Protein AF-A0A522UUV7-F1 (afdb_monomer_lite)

Secondary structure (DSSP, 8-state):
-EES--HHHHSHHHHHHHHHHHHHH-PPPEEE-SS--TTGGG-SEEE---TT-HHHHHHHHHHHHHHSHHHHH-HHHHHHHHHHSSTTBBBPTT---TTTTTT--TTB-TTSS-B--GGGSBPBPPPPPPS-SS--SHHHHHHTSPPPPBPB-TTS-STTBHHHHHHHHHTT--HHHHHHHH---HHHHHHHHHHHHHT-BTTB---EEESHHHHSSTTHHHHHHHHHHHHHHTT-TTSTT-SEEE--SSTTHHHHHHTT-STTEETTTEEPP-TTSS-SSHHHHHHHHHGGGTTSGGGGHHHHHHHHHHHHHGGG--TTTTT-

Foldseek 3Di:
DEEADPCCVQPVVVVVVVLCCCPVVVAAFEYEELDCDPSNVSGPAYWHWDQPCLLLLLLQLVLCQVPDPCLVPFVQLLVLLLPVHQQFFFFAPPWDDCVRVVHDTPQQDPVRDDRDCPRVHAAFDQFDCQPDPDDDDLLSVLSRLGGGDTDGDSVSPPCRGNNVVSNVRSNPRHLVVCCVRTVTHSVSSVVVSCSQLVQFGDVHAAEYEHENSQCPDPCSVVSVVSVQVSQSSRSFPPDVNHYYHYDDHDPCPVVCVQCDPDPQAHHNRQGDDDPVAQRPALSSSSCVRLSVPCPDPSVCVNVVVLVRLCVVQPPVQDVVRRSD

Radius of gyration: 22.77 Å; chains: 1; bounding box: 59×47×58 Å

Structure (mmCIF, N/CA/C/O backbone):
data_AF-A0A522UUV7-F1
#
_entry.id   AF-A0A522UUV7-F1
#
loop_
_atom_site.group_PDB
_atom_site.id
_atom_site.type_symbol
_atom_site.label_atom_id
_atom_site.label_alt_id
_atom_site.label_comp_id
_atom_site.label_asym_id
_atom_site.label_entity_id
_atom_site.label_seq_id
_atom_site.pdbx_PDB_ins_code
_atom_site.Cartn_x
_atom_site.Cartn_y
_atom_site.Cartn_z
_atom_site.occupancy
_atom_site.B_iso_or_equiv
_atom_site.auth_seq_id
_atom_site.auth_comp_id
_atom_site.auth_asym_id
_atom_site.auth_atom_id
_atom_site.pdbx_PDB_model_num
ATOM 1 N N . MET A 1 1 ? -9.716 -7.644 10.371 1.00 98.38 1 MET A N 1
ATOM 2 C CA . MET A 1 1 ? -10.785 -6.794 9.811 1.00 98.38 1 MET A CA 1
ATOM 3 C C . MET A 1 1 ? -11.022 -7.200 8.373 1.00 98.38 1 MET A C 1
ATOM 5 O O . MET A 1 1 ? -10.074 -7.247 7.602 1.00 98.38 1 MET A O 1
ATOM 9 N N . ILE A 1 2 ? -12.263 -7.504 8.028 1.00 98.81 2 ILE A N 1
ATOM 10 C CA . ILE A 1 2 ? -12.700 -7.792 6.668 1.00 98.81 2 ILE A CA 1
ATOM 11 C C . ILE A 1 2 ? -13.469 -6.557 6.208 1.00 98.81 2 ILE A C 1
ATOM 13 O O . ILE A 1 2 ? -14.452 -6.176 6.838 1.00 98.81 2 ILE A O 1
ATOM 17 N N . MET A 1 3 ? -12.974 -5.889 5.174 1.00 98.62 3 MET A N 1
ATOM 18 C CA . MET A 1 3 ? -13.558 -4.654 4.655 1.00 98.62 3 MET A CA 1
ATOM 19 C C . MET A 1 3 ? -13.327 -4.624 3.148 1.00 98.62 3 MET A C 1
ATOM 21 O O . MET A 1 3 ? -12.223 -4.897 2.684 1.00 98.62 3 MET A O 1
ATOM 25 N N . GLY A 1 4 ? -14.386 -4.391 2.374 1.00 97.81 4 GLY A N 1
ATOM 26 C CA . GLY A 1 4 ? -14.331 -4.544 0.917 1.00 97.81 4 GLY A CA 1
ATOM 27 C C . GLY A 1 4 ? -14.244 -6.005 0.441 1.00 97.81 4 GLY A C 1
ATOM 28 O O . GLY A 1 4 ? -13.764 -6.265 -0.665 1.00 97.81 4 GLY A O 1
ATOM 29 N N . SER A 1 5 ? -14.676 -6.971 1.259 1.00 98.25 5 SER A N 1
ATOM 30 C CA . SER A 1 5 ? -14.765 -8.394 0.906 1.00 98.25 5 SER A CA 1
ATOM 31 C C . SER A 1 5 ? -15.893 -9.082 1.668 1.00 98.25 5 SER A C 1
ATOM 33 O O . SER A 1 5 ? -16.041 -8.865 2.861 1.00 98.25 5 SER A O 1
ATOM 35 N N . ASN A 1 6 ? -16.613 -9.990 1.009 1.00 98.31 6 ASN A N 1
ATOM 36 C CA . ASN A 1 6 ? -17.533 -10.923 1.658 1.00 98.31 6 ASN A CA 1
ATOM 37 C C . ASN A 1 6 ? -16.883 -12.316 1.732 1.00 98.31 6 ASN A C 1
ATOM 39 O O . ASN A 1 6 ? -17.265 -13.242 1.015 1.00 98.31 6 ASN A O 1
ATOM 43 N N . MET A 1 7 ? -15.838 -12.439 2.553 1.00 98.25 7 MET A N 1
ATOM 44 C CA . MET A 1 7 ? -14.912 -13.580 2.534 1.00 98.25 7 MET A CA 1
ATOM 45 C C . MET A 1 7 ? -15.590 -1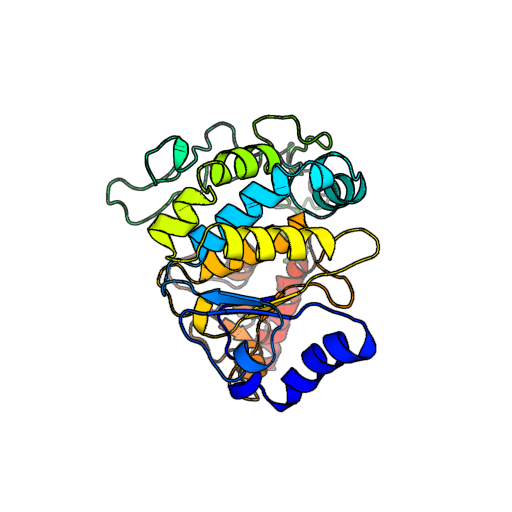4.939 2.769 1.00 98.25 7 MET A C 1
ATOM 47 O O . MET A 1 7 ? -15.192 -15.919 2.145 1.00 98.25 7 MET A O 1
ATOM 51 N N . ALA A 1 8 ? -16.621 -15.017 3.615 1.00 98.25 8 ALA A N 1
ATOM 52 C CA . ALA A 1 8 ? -17.334 -16.270 3.877 1.00 98.25 8 ALA A CA 1
ATOM 53 C C . ALA A 1 8 ? -18.101 -16.795 2.652 1.00 98.25 8 ALA A C 1
ATOM 55 O O . ALA A 1 8 ? -18.352 -17.992 2.559 1.00 98.25 8 ALA A O 1
ATOM 56 N N . GLU A 1 9 ? -18.469 -15.920 1.713 1.00 98.31 9 GLU A N 1
ATOM 57 C CA . GLU A 1 9 ? -19.187 -16.299 0.490 1.00 98.31 9 GLU A CA 1
ATOM 58 C C . GLU A 1 9 ? -18.250 -16.406 -0.712 1.00 98.31 9 GLU A C 1
ATOM 60 O O . GLU A 1 9 ? -18.365 -17.338 -1.503 1.00 98.31 9 GLU A O 1
ATOM 65 N N . CYS A 1 10 ? -17.298 -15.479 -0.839 1.00 98.19 10 CYS A N 1
ATOM 66 C CA . CYS A 1 10 ? -16.391 -15.416 -1.984 1.00 98.19 10 CYS A CA 1
ATOM 67 C C . CYS A 1 10 ? -15.156 -16.319 -1.830 1.00 98.19 10 CYS A C 1
ATOM 69 O O . CYS A 1 10 ? -14.586 -16.751 -2.829 1.00 98.19 10 CYS A O 1
ATOM 71 N N . HIS A 1 11 ? -14.750 -16.628 -0.594 1.00 98.38 11 HIS A N 1
ATOM 72 C CA . HIS A 1 11 ? -13.575 -17.448 -0.275 1.00 98.38 11 HIS A CA 1
ATOM 73 C C . HIS A 1 11 ? -13.861 -18.419 0.890 1.00 98.38 11 HIS A C 1
ATOM 75 O O . HIS A 1 11 ? -13.103 -18.451 1.866 1.00 98.38 11 HIS A O 1
ATOM 81 N N . PRO A 1 12 ? -14.930 -19.239 0.816 1.00 97.81 12 PRO A N 1
ATOM 82 C CA . PRO A 1 12 ? -15.471 -19.985 1.959 1.00 97.81 12 PRO A CA 1
ATOM 83 C C . PRO A 1 12 ? -14.457 -20.933 2.611 1.00 97.81 12 PRO A C 1
ATOM 85 O O . PRO A 1 12 ? -14.362 -21.007 3.834 1.00 97.81 12 PRO A O 1
ATOM 88 N N . VAL A 1 13 ? -13.639 -21.621 1.806 1.00 97.75 13 VAL A N 1
ATOM 89 C CA . VAL A 1 13 ? -12.601 -22.531 2.320 1.00 97.75 13 VAL A CA 1
ATOM 90 C C . VAL A 1 13 ? -11.506 -21.758 3.059 1.00 97.75 13 VAL A C 1
ATOM 92 O O . VAL A 1 13 ? -11.054 -22.188 4.120 1.00 97.75 13 VAL A O 1
ATOM 95 N N . ALA A 1 14 ? -11.105 -20.592 2.542 1.00 96.88 14 ALA A N 1
ATOM 96 C CA . ALA A 1 14 ? -10.114 -19.742 3.197 1.00 96.88 14 ALA A CA 1
ATOM 97 C C . ALA A 1 14 ? -10.662 -19.116 4.489 1.00 96.88 14 ALA A C 1
ATOM 99 O O . ALA A 1 14 ? -9.903 -18.912 5.436 1.00 96.88 14 ALA A O 1
ATOM 100 N N . PHE A 1 15 ? -11.975 -18.859 4.560 1.00 98.19 15 PHE A N 1
ATOM 101 C CA . PHE A 1 15 ? -12.633 -18.283 5.735 1.00 98.19 15 PHE A CA 1
ATOM 102 C C . PHE A 1 15 ? -12.566 -19.182 6.984 1.00 98.19 15 PHE A C 1
ATOM 104 O O . PHE A 1 15 ? -12.676 -18.693 8.110 1.00 98.19 15 PHE A O 1
ATOM 111 N N . ARG A 1 16 ? -12.253 -20.475 6.816 1.00 97.94 16 ARG A N 1
ATOM 112 C CA . ARG A 1 16 ? -11.898 -21.376 7.924 1.00 97.94 16 ARG A CA 1
ATOM 113 C C . ARG A 1 16 ? -10.781 -20.810 8.808 1.00 97.94 16 ARG A C 1
ATOM 115 O O . ARG A 1 16 ? -10.809 -21.022 10.016 1.00 97.94 16 ARG A O 1
ATOM 122 N N . TRP A 1 17 ? -9.796 -20.115 8.237 1.00 98.06 17 TRP A N 1
ATOM 123 C CA . TRP A 1 17 ? -8.628 -19.641 8.987 1.00 98.06 17 TRP A CA 1
ATOM 124 C C . TRP A 1 17 ? -8.921 -18.429 9.879 1.00 98.06 17 TRP A C 1
ATOM 126 O O . TRP A 1 17 ? -8.545 -18.484 11.048 1.00 98.06 17 TRP A O 1
ATOM 136 N N . PRO A 1 18 ? -9.643 -17.385 9.421 1.00 97.38 18 PRO A N 1
ATOM 137 C CA . PRO A 1 18 ? -10.198 -16.374 10.318 1.00 97.38 18 PRO A CA 1
ATOM 138 C C . PRO A 1 18 ? -11.053 -16.965 11.446 1.00 97.38 18 PRO A C 1
ATOM 140 O O . PRO A 1 18 ? -10.910 -16.546 12.592 1.00 97.38 18 PRO A O 1
ATOM 143 N N . LEU A 1 19 ? -11.895 -17.965 11.154 1.00 97.94 19 LEU A N 1
ATOM 144 C CA . LEU A 1 19 ? -12.699 -18.629 12.186 1.00 97.94 19 LEU A CA 1
ATOM 145 C C . LEU A 1 19 ? -11.832 -19.358 13.214 1.00 97.94 19 LEU A C 1
ATOM 147 O O . LEU A 1 19 ? -12.056 -19.181 14.404 1.00 97.94 19 LEU A O 1
ATOM 151 N N . LYS A 1 20 ? -10.806 -20.096 12.780 1.00 98.06 20 LYS A N 1
ATOM 152 C CA . LYS A 1 20 ? -9.832 -20.710 13.695 1.00 98.06 20 LYS A CA 1
ATOM 153 C C . LYS A 1 20 ? -9.074 -19.679 14.522 1.00 98.06 20 LYS A C 1
ATOM 155 O O . LYS A 1 20 ? -8.891 -19.871 15.715 1.00 98.06 20 LYS A O 1
ATOM 160 N N . ALA A 1 21 ? -8.668 -18.558 13.927 1.00 97.75 21 ALA A N 1
ATOM 161 C CA . ALA A 1 21 ? -8.039 -17.475 14.680 1.00 97.75 21 ALA A CA 1
ATOM 162 C C . ALA A 1 21 ? -8.967 -16.957 15.792 1.00 97.75 21 ALA A C 1
ATOM 164 O O . ALA A 1 21 ? -8.510 -16.678 16.900 1.00 97.75 21 ALA A O 1
ATOM 165 N N . LYS A 1 22 ? -10.274 -16.879 15.524 1.00 97.75 22 LYS A N 1
ATOM 166 C CA . LYS A 1 22 ? -11.284 -16.524 16.523 1.00 97.75 22 LYS A CA 1
ATOM 167 C C . LYS A 1 22 ? -11.455 -17.599 17.597 1.00 97.75 22 LYS A C 1
ATOM 169 O O . LYS A 1 22 ? -11.345 -17.280 18.776 1.00 97.75 22 LYS A O 1
ATOM 174 N N . THR A 1 23 ? -11.708 -18.850 17.216 1.00 97.75 23 THR A N 1
ATOM 175 C CA . THR A 1 23 ? -12.036 -19.928 18.166 1.00 97.75 23 THR A CA 1
ATOM 176 C C . THR A 1 23 ? -10.834 -20.420 18.961 1.00 97.75 23 THR A C 1
ATOM 178 O O . THR A 1 23 ? -10.958 -20.664 20.156 1.00 97.75 23 THR A O 1
ATOM 181 N N . ASP A 1 24 ? -9.675 -20.535 18.316 1.00 97.69 24 ASP A N 1
ATOM 182 C CA . ASP A 1 24 ? -8.499 -21.208 18.877 1.00 97.69 24 ASP A CA 1
ATOM 183 C C . ASP A 1 24 ? -7.522 -20.197 19.506 1.00 97.69 24 ASP A C 1
ATOM 185 O O . ASP A 1 24 ? -6.710 -20.554 20.360 1.00 97.69 24 ASP A O 1
ATOM 189 N N . HIS A 1 25 ? -7.588 -18.923 19.092 1.00 95.50 25 HIS A N 1
ATOM 190 C CA . HIS A 1 25 ? -6.643 -17.876 19.507 1.00 95.50 25 HIS A CA 1
ATOM 191 C C . HIS A 1 25 ? -7.305 -16.580 20.003 1.00 95.50 25 HIS A C 1
ATOM 193 O O . HIS A 1 25 ? -6.606 -15.611 20.303 1.00 95.50 25 HIS A O 1
ATOM 199 N N . GLY A 1 26 ? -8.638 -16.539 20.110 1.00 95.94 26 GLY A N 1
ATOM 200 C CA . GLY A 1 26 ? -9.368 -15.389 20.650 1.00 95.94 26 GLY A CA 1
ATOM 201 C C . GLY A 1 26 ? -9.288 -14.123 19.790 1.00 95.94 26 GLY A C 1
ATOM 202 O O . GLY A 1 26 ? -9.452 -13.018 20.311 1.00 95.94 26 GLY A O 1
ATOM 203 N N . ALA A 1 27 ? -9.000 -14.249 18.490 1.00 97.81 27 ALA A N 1
ATOM 204 C CA . ALA A 1 27 ? -8.993 -13.109 17.580 1.00 97.81 27 ALA A CA 1
ATOM 205 C C . ALA A 1 27 ? -10.402 -12.516 17.425 1.00 97.81 27 ALA A C 1
ATOM 207 O O . ALA A 1 27 ? -11.387 -13.242 17.308 1.00 97.81 27 ALA A O 1
ATOM 208 N N . VAL A 1 28 ? -10.489 -11.186 17.354 1.00 98.50 28 VAL A N 1
ATOM 209 C CA . VAL A 1 28 ? -11.756 -10.485 17.107 1.00 98.50 28 VAL A CA 1
ATOM 210 C C . VAL A 1 28 ? -11.970 -10.335 15.603 1.00 98.50 28 VAL A C 1
ATOM 212 O O . VAL A 1 28 ? -11.166 -9.702 14.908 1.00 98.50 28 VAL A O 1
ATOM 215 N N . LEU A 1 29 ? -13.067 -10.887 15.089 1.00 98.62 29 LEU A N 1
ATOM 216 C CA . LEU A 1 29 ? -13.462 -10.720 13.695 1.00 98.62 29 LEU A CA 1
ATOM 217 C C . LEU A 1 29 ? -14.374 -9.505 13.547 1.00 98.62 29 LEU A C 1
ATOM 219 O O . LEU A 1 29 ? -15.396 -9.372 14.214 1.00 98.62 29 LEU A O 1
ATOM 223 N N . MET A 1 30 ? -13.994 -8.616 12.637 1.00 98.75 30 MET A N 1
ATOM 224 C CA . MET A 1 30 ? -14.714 -7.379 12.346 1.00 98.75 30 MET A CA 1
ATOM 225 C C . MET A 1 30 ? -15.062 -7.356 10.867 1.00 98.75 30 MET A C 1
ATOM 227 O O . MET A 1 30 ? -14.160 -7.568 10.052 1.00 98.75 30 MET A O 1
ATOM 231 N N . HIS A 1 31 ? -16.316 -7.065 10.535 1.00 98.81 31 HIS A N 1
ATOM 232 C CA . HIS A 1 31 ? -16.785 -6.896 9.166 1.00 98.81 31 HIS A CA 1
ATOM 233 C C . HIS A 1 31 ? -17.298 -5.472 8.954 1.00 98.81 31 HIS A C 1
ATOM 235 O O . HIS A 1 31 ? -18.224 -5.035 9.636 1.00 98.81 31 HIS A O 1
ATOM 241 N N . VAL A 1 32 ? -16.690 -4.752 8.016 1.00 98.75 32 VAL A N 1
ATOM 242 C CA . VAL A 1 32 ? -17.105 -3.403 7.626 1.00 98.75 32 VAL A CA 1
ATOM 243 C C . VAL A 1 32 ? -17.665 -3.483 6.209 1.00 98.75 32 VAL A C 1
ATOM 245 O O . VAL A 1 32 ? -16.910 -3.621 5.246 1.00 98.75 32 VAL A O 1
ATOM 248 N N . ASP A 1 33 ? -18.993 -3.470 6.090 1.00 98.69 33 ASP A N 1
ATOM 249 C CA . ASP A 1 33 ? -19.709 -3.681 4.822 1.00 98.69 33 ASP A CA 1
ATOM 250 C C . ASP A 1 33 ? -21.064 -2.954 4.846 1.00 98.69 33 ASP A C 1
ATOM 252 O O . ASP A 1 33 ? -21.716 -2.929 5.899 1.00 98.69 33 ASP A O 1
ATOM 256 N N . PRO A 1 34 ? -21.527 -2.380 3.716 1.00 98.12 34 PRO A N 1
ATOM 257 C CA . PRO A 1 34 ? -22.858 -1.772 3.606 1.00 98.12 34 PRO A CA 1
ATOM 258 C C . PRO A 1 34 ? -24.014 -2.701 3.970 1.00 98.12 34 PRO A C 1
ATOM 260 O O . PRO A 1 34 ? -25.104 -2.226 4.295 1.00 98.12 34 PRO A O 1
ATOM 263 N N . ARG A 1 35 ? -23.802 -4.015 3.908 1.00 98.38 35 ARG A N 1
ATOM 264 C CA . ARG A 1 35 ? -24.815 -5.042 4.126 1.00 98.38 35 ARG A CA 1
ATOM 265 C C . ARG A 1 35 ? -24.440 -5.917 5.313 1.00 98.38 35 ARG A C 1
ATOM 267 O O . ARG A 1 35 ? -23.270 -6.145 5.619 1.00 98.38 35 ARG A O 1
ATOM 274 N N . PHE A 1 36 ? -25.458 -6.499 5.933 1.00 98.44 36 PHE A N 1
ATOM 275 C CA . PHE A 1 36 ? -25.266 -7.648 6.805 1.00 98.44 36 PHE A CA 1
ATOM 276 C C . PHE A 1 36 ? -25.234 -8.922 5.945 1.00 98.44 36 PHE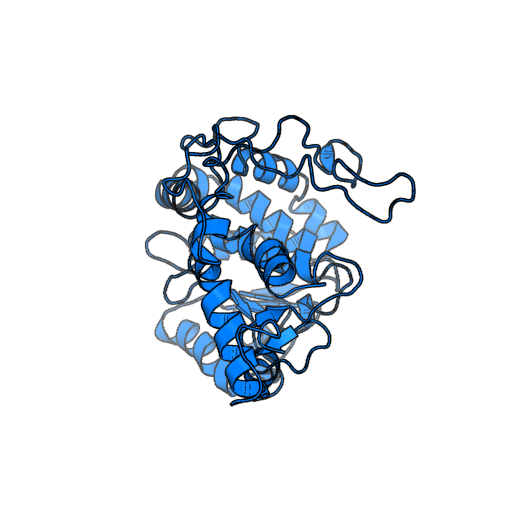 A C 1
ATOM 278 O O . PHE A 1 36 ? -26.208 -9.238 5.268 1.00 98.44 36 PHE A O 1
ATOM 285 N N . THR A 1 37 ? -24.102 -9.625 5.918 1.00 98.69 37 THR A N 1
ATOM 286 C CA . THR A 1 37 ? -23.849 -10.788 5.039 1.00 98.69 37 THR A CA 1
ATOM 287 C C . THR A 1 37 ? -23.601 -12.060 5.853 1.00 98.69 37 THR A C 1
ATOM 289 O O . THR A 1 37 ? -23.541 -12.014 7.085 1.00 98.69 37 THR A O 1
ATOM 292 N N . ARG A 1 38 ? -23.362 -13.202 5.187 1.00 98.44 38 ARG A N 1
ATOM 293 C CA . ARG A 1 38 ? -22.912 -14.424 5.883 1.00 98.44 38 ARG A CA 1
ATOM 294 C C . ARG A 1 38 ? -21.562 -14.235 6.584 1.00 98.44 38 ARG A C 1
ATOM 296 O O . ARG A 1 38 ? -21.332 -14.853 7.618 1.00 98.44 38 ARG A O 1
ATOM 303 N N . THR A 1 39 ? -20.699 -13.347 6.077 1.00 98.69 39 THR A N 1
ATOM 304 C CA . THR A 1 39 ? -19.472 -12.946 6.785 1.00 98.69 39 THR A CA 1
ATOM 305 C C . THR A 1 39 ? -19.808 -12.176 8.065 1.00 98.69 39 THR A C 1
ATOM 307 O O . THR A 1 39 ? -19.254 -12.488 9.119 1.00 98.69 39 THR A O 1
ATOM 310 N N . SER A 1 40 ? -20.749 -11.219 8.003 1.00 98.62 40 SER A N 1
ATOM 311 C CA . SER A 1 40 ? -21.187 -10.443 9.179 1.00 98.62 40 SER A CA 1
ATOM 312 C C . SER A 1 40 ? -21.730 -11.345 10.284 1.00 98.62 40 SER A C 1
ATOM 314 O O . SER A 1 40 ? -21.379 -11.151 11.441 1.00 98.62 40 SER A O 1
ATOM 316 N N . ALA A 1 41 ? -22.525 -12.358 9.922 1.00 98.44 41 ALA A N 1
ATOM 317 C CA . ALA A 1 41 ? -23.136 -13.297 10.864 1.00 98.44 41 ALA A CA 1
ATOM 318 C C . ALA A 1 41 ? -22.121 -14.081 11.718 1.00 98.44 41 ALA A C 1
ATOM 320 O O . ALA A 1 41 ? -22.476 -14.604 12.769 1.00 98.44 41 ALA A O 1
ATOM 321 N N . LEU A 1 42 ? -20.865 -14.169 11.269 1.00 98.19 42 LEU A N 1
ATOM 322 C CA . LEU A 1 42 ? -19.790 -14.894 11.950 1.00 98.19 42 LEU A CA 1
ATOM 323 C C . LEU A 1 42 ? -18.776 -13.957 12.638 1.00 98.19 42 LEU A C 1
ATOM 325 O O . LEU A 1 42 ? -17.895 -14.420 13.373 1.00 98.19 42 LEU A O 1
ATOM 329 N N . CYS A 1 43 ? -18.903 -12.644 12.430 1.00 98.56 43 CYS A N 1
ATOM 330 C CA . CYS A 1 43 ? -18.040 -11.621 13.015 1.00 98.56 43 CYS A CA 1
ATOM 331 C C . CYS A 1 43 ? -18.554 -11.138 14.378 1.00 98.56 43 CYS A C 1
ATOM 333 O O . CYS A 1 43 ? -19.749 -11.136 14.645 1.00 98.56 43 CYS A O 1
ATOM 335 N N . ASP A 1 44 ? -17.635 -10.709 15.241 1.00 98.56 44 ASP A N 1
ATOM 336 C CA . ASP A 1 44 ? -17.938 -10.140 16.564 1.00 98.56 44 ASP A CA 1
ATOM 337 C C . ASP A 1 44 ? -18.405 -8.683 16.472 1.00 98.56 44 ASP A C 1
ATOM 339 O O . ASP A 1 44 ? -19.120 -8.180 17.338 1.00 98.56 44 ASP A O 1
ATOM 343 N N . ILE A 1 45 ? -17.960 -7.984 15.425 1.00 98.50 45 ILE A N 1
ATOM 344 C CA . ILE A 1 45 ? -18.316 -6.595 15.149 1.00 98.50 45 ILE A CA 1
ATOM 345 C C . ILE A 1 45 ? -18.741 -6.496 13.688 1.00 98.50 45 ILE A C 1
ATOM 347 O O . ILE A 1 45 ? -17.981 -6.860 12.790 1.00 98.50 45 ILE A O 1
ATOM 351 N N . HIS A 1 46 ? -19.931 -5.952 13.451 1.00 98.44 46 HIS A N 1
ATOM 352 C CA . HIS A 1 46 ? -20.339 -5.448 12.143 1.00 98.44 46 HIS A CA 1
ATOM 353 C C . HIS A 1 46 ? -20.460 -3.928 12.228 1.00 98.44 46 HIS A C 1
ATOM 355 O O . HIS A 1 46 ? -21.161 -3.413 13.095 1.00 98.44 46 HIS A O 1
ATOM 361 N N . ALA A 1 47 ? -19.749 -3.221 11.354 1.00 98.25 47 ALA A N 1
ATOM 362 C CA . ALA A 1 47 ? -19.880 -1.779 11.195 1.00 98.25 47 ALA A CA 1
ATOM 363 C C . ALA A 1 47 ? -20.428 -1.501 9.795 1.00 98.25 47 ALA A C 1
ATOM 365 O O . ALA A 1 47 ? -19.771 -1.781 8.789 1.00 98.25 47 ALA A O 1
ATOM 366 N N . GLN A 1 48 ? -21.652 -0.984 9.726 1.00 97.31 48 GLN A N 1
ATOM 367 C CA . GLN A 1 48 ? -22.266 -0.646 8.450 1.00 97.31 48 GLN A CA 1
ATOM 368 C C . GLN A 1 48 ? -21.618 0.613 7.866 1.00 97.31 48 GLN A C 1
ATOM 370 O O . GLN A 1 48 ? -21.415 1.593 8.577 1.00 97.31 48 GLN A O 1
ATOM 375 N N . ILE A 1 49 ? -21.308 0.596 6.571 1.00 97.94 49 ILE A N 1
ATOM 376 C CA . ILE A 1 49 ? -20.692 1.722 5.856 1.00 97.94 49 ILE A CA 1
ATOM 377 C C . ILE A 1 49 ? -21.418 1.998 4.538 1.00 97.94 49 ILE A C 1
ATOM 379 O O . ILE A 1 49 ? -21.898 1.082 3.883 1.00 97.94 49 ILE A O 1
ATOM 383 N N . ARG A 1 50 ? -21.482 3.251 4.098 1.00 98.12 50 ARG A N 1
ATOM 384 C CA . ARG A 1 50 ? -21.969 3.624 2.767 1.00 98.12 50 ARG A CA 1
ATOM 385 C C . ARG A 1 50 ? -20.961 3.207 1.692 1.00 98.12 50 ARG A C 1
ATOM 387 O O . ARG A 1 50 ? -19.766 3.449 1.822 1.00 98.12 50 ARG A O 1
ATOM 394 N N . ALA A 1 51 ? -21.433 2.617 0.595 1.00 96.50 51 ALA A N 1
ATOM 395 C CA . ALA A 1 51 ? -20.551 2.264 -0.518 1.00 96.50 51 ALA A CA 1
ATOM 396 C C . ALA A 1 51 ? -19.810 3.509 -1.050 1.00 96.50 51 ALA A C 1
ATOM 398 O O . ALA A 1 51 ? -20.437 4.534 -1.318 1.00 96.50 51 ALA A O 1
ATOM 399 N N . GLY A 1 52 ? -18.484 3.415 -1.188 1.00 95.50 52 GLY A N 1
ATOM 400 C CA . GLY A 1 52 ? -17.635 4.502 -1.687 1.00 95.50 52 GLY A CA 1
ATOM 401 C C . GLY A 1 52 ? -17.120 5.474 -0.617 1.00 95.50 52 GLY A C 1
ATOM 402 O O . GLY A 1 52 ? -16.358 6.378 -0.950 1.00 95.50 52 GLY A O 1
ATOM 403 N N . SER A 1 53 ? -17.476 5.303 0.664 1.00 98.31 53 SER A N 1
ATOM 404 C CA . SER A 1 53 ? -16.954 6.137 1.763 1.00 98.31 53 SER A CA 1
ATOM 405 C C . SER A 1 53 ? -15.757 5.517 2.502 1.00 98.31 53 SER A C 1
ATOM 407 O O . SER A 1 53 ? -15.379 5.982 3.578 1.00 98.31 53 SER A O 1
ATOM 409 N N . ASP A 1 54 ? -15.142 4.469 1.947 1.00 98.62 54 ASP A N 1
ATOM 410 C CA . ASP A 1 54 ? -14.072 3.687 2.581 1.00 98.62 54 ASP A CA 1
ATOM 411 C C . ASP A 1 54 ? -12.844 4.525 2.968 1.00 98.62 54 ASP A C 1
ATOM 413 O O . ASP A 1 54 ? -12.283 4.326 4.046 1.00 98.62 54 ASP A O 1
ATOM 417 N N . ILE A 1 55 ? -12.450 5.503 2.138 1.00 98.25 55 ILE A N 1
ATOM 418 C CA . ILE A 1 55 ? -11.320 6.405 2.436 1.00 98.25 55 ILE A CA 1
ATOM 419 C C . ILE A 1 55 ? -11.590 7.217 3.702 1.00 98.25 55 ILE A C 1
ATOM 421 O O . ILE A 1 55 ? -10.681 7.406 4.504 1.00 98.25 55 ILE A O 1
ATOM 425 N N . VAL A 1 56 ? -12.828 7.673 3.914 1.00 98.50 56 VAL A N 1
ATOM 426 C CA . VAL A 1 56 ? -13.175 8.451 5.110 1.00 98.50 56 VAL A CA 1
ATOM 427 C C . VAL A 1 56 ? -13.082 7.578 6.355 1.00 98.50 56 VAL A C 1
ATOM 429 O O . VAL A 1 56 ? -12.496 7.997 7.351 1.00 98.50 56 VAL A O 1
ATOM 432 N N . PHE A 1 57 ? -13.594 6.348 6.285 1.00 98.81 57 PHE A N 1
ATOM 433 C CA . PHE A 1 57 ? -13.515 5.396 7.390 1.00 98.81 57 PHE A CA 1
ATOM 434 C C 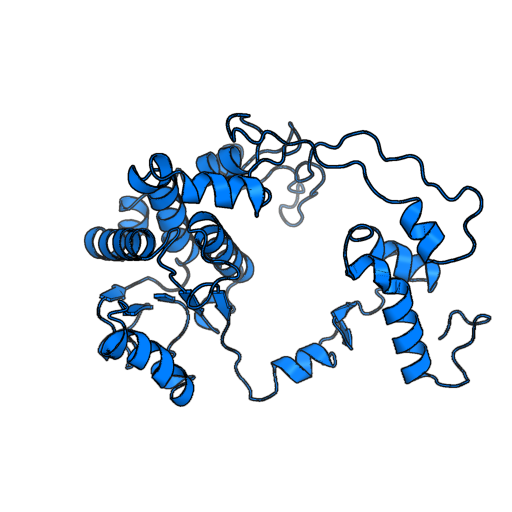. PHE A 1 57 ? -12.060 5.034 7.726 1.00 98.81 57 PHE A C 1
ATOM 436 O O . PHE A 1 57 ? -11.633 5.188 8.867 1.00 98.81 57 PHE A O 1
ATOM 443 N N . LEU A 1 58 ? -11.265 4.618 6.733 1.00 98.81 58 LEU A N 1
ATOM 444 C CA . LEU A 1 58 ? -9.855 4.262 6.927 1.00 98.81 58 LEU A CA 1
ATOM 445 C C . LEU A 1 58 ? -8.997 5.473 7.329 1.00 98.81 58 LEU A C 1
ATOM 447 O O . LEU A 1 58 ? -8.103 5.348 8.163 1.00 98.81 58 LEU A O 1
ATOM 451 N N . GLY A 1 59 ? -9.274 6.652 6.772 1.00 98.69 59 GLY A N 1
ATOM 452 C CA . GLY A 1 59 ? -8.586 7.892 7.121 1.00 98.69 59 GLY A CA 1
ATOM 453 C C . GLY A 1 59 ? -8.858 8.320 8.560 1.00 98.69 59 GLY A C 1
ATOM 454 O O . GLY A 1 59 ? -7.936 8.721 9.271 1.00 98.69 59 GLY A O 1
ATOM 455 N N . ALA A 1 60 ? -10.092 8.144 9.035 1.00 98.75 60 ALA A N 1
ATOM 456 C CA . ALA A 1 60 ? -10.427 8.364 10.435 1.00 98.75 60 ALA A CA 1
ATOM 457 C C . ALA A 1 60 ? -9.759 7.330 11.354 1.00 98.75 60 ALA A C 1
ATOM 459 O O . ALA A 1 60 ? -9.336 7.690 12.450 1.00 98.75 60 ALA A O 1
ATOM 460 N N . LEU A 1 61 ? -9.595 6.070 10.919 1.00 98.88 61 LEU A N 1
ATOM 461 C CA . LEU A 1 61 ? -8.804 5.082 11.666 1.00 98.88 61 LEU A CA 1
ATOM 462 C C . LEU A 1 61 ? -7.338 5.516 11.796 1.00 98.88 61 LEU A C 1
ATOM 464 O O . LEU A 1 61 ? -6.784 5.434 12.889 1.00 98.88 61 LEU A O 1
ATOM 468 N N . ILE A 1 62 ? -6.719 6.017 10.720 1.00 98.88 62 ILE A N 1
ATOM 469 C CA . ILE A 1 62 ? -5.357 6.578 10.772 1.00 98.88 62 ILE A CA 1
ATOM 470 C C . ILE A 1 62 ? -5.293 7.736 11.773 1.00 98.88 62 ILE A C 1
ATOM 472 O O . ILE A 1 62 ? -4.417 7.747 12.640 1.00 98.88 62 ILE A O 1
ATOM 476 N N . SER A 1 63 ? -6.233 8.680 11.676 1.00 98.56 63 SER A N 1
ATOM 477 C CA . SER A 1 63 ? -6.319 9.834 12.577 1.00 98.56 63 SER A CA 1
ATOM 478 C C . SER A 1 63 ? -6.458 9.405 14.040 1.00 98.56 63 SER A C 1
ATOM 480 O O . SER A 1 63 ? -5.716 9.881 14.900 1.00 98.56 63 SER A O 1
ATOM 482 N N . HIS A 1 64 ? -7.347 8.450 14.327 1.00 98.62 64 HIS A N 1
ATOM 483 C CA . HIS A 1 64 ? -7.544 7.906 15.667 1.00 98.62 64 HIS A CA 1
ATOM 484 C C . HIS A 1 64 ? -6.277 7.216 16.189 1.00 98.62 64 HIS A C 1
ATOM 486 O O . HIS A 1 64 ? -5.839 7.499 17.301 1.00 98.62 64 HIS A O 1
ATOM 492 N N . VAL A 1 65 ? -5.650 6.348 15.386 1.00 98.31 65 VAL A N 1
ATOM 493 C CA . VAL A 1 65 ? -4.448 5.600 15.784 1.00 98.31 65 VAL A CA 1
ATOM 494 C C . VAL A 1 65 ? -3.293 6.545 16.108 1.00 98.31 65 VAL A C 1
ATOM 496 O O . VAL A 1 65 ? -2.777 6.482 17.222 1.00 98.31 65 VAL A O 1
ATOM 499 N N . ILE A 1 66 ? -2.925 7.455 15.198 1.00 97.56 66 ILE A N 1
ATOM 500 C CA . ILE A 1 66 ? -1.769 8.358 15.374 1.00 97.56 66 ILE A CA 1
ATOM 501 C C . ILE A 1 66 ? -1.942 9.291 16.580 1.00 97.56 66 ILE A C 1
ATOM 503 O O . ILE A 1 66 ? -0.956 9.680 17.208 1.00 97.56 66 ILE A O 1
ATOM 507 N N . ASN A 1 67 ? -3.179 9.670 16.910 1.00 97.56 67 ASN A N 1
ATOM 508 C CA . ASN A 1 67 ? -3.465 10.575 18.024 1.00 97.56 67 ASN A CA 1
ATOM 509 C C . ASN A 1 67 ? -3.824 9.851 19.332 1.00 97.56 67 ASN A C 1
ATOM 511 O O . ASN A 1 67 ? -3.972 10.509 20.358 1.00 97.56 67 ASN A O 1
ATOM 515 N N . SER A 1 68 ? -3.938 8.521 19.326 1.00 98.25 68 SER A N 1
ATOM 516 C CA . SER A 1 68 ? -4.236 7.752 20.536 1.00 98.25 68 SER A CA 1
ATOM 517 C C . SER A 1 68 ? -3.095 7.828 21.552 1.00 98.25 68 SER A C 1
ATOM 519 O O . SER A 1 68 ? -1.915 7.865 21.188 1.00 98.25 68 SER A O 1
ATOM 521 N N . GLU A 1 69 ? -3.440 7.798 22.840 1.00 97.94 69 GLU A N 1
ATOM 522 C CA . GLU A 1 69 ? -2.451 7.762 23.919 1.00 97.94 69 GLU A CA 1
ATOM 523 C C . GLU A 1 69 ? -1.517 6.562 23.753 1.00 97.94 69 GLU A C 1
ATOM 525 O O . GLU A 1 69 ? -0.303 6.732 23.699 1.00 97.94 69 GLU A O 1
ATOM 530 N N . ARG A 1 70 ? -2.082 5.364 23.555 1.00 97.31 70 ARG A N 1
ATOM 531 C CA . ARG A 1 70 ? -1.308 4.126 23.432 1.00 97.31 70 ARG A CA 1
ATOM 532 C C . ARG A 1 70 ? -0.291 4.159 22.295 1.00 97.31 70 ARG A C 1
ATOM 534 O O . ARG A 1 70 ? 0.841 3.743 22.503 1.00 97.31 70 ARG A O 1
ATOM 541 N N . TRP A 1 71 ? -0.665 4.633 21.106 1.00 98.19 71 TRP A N 1
ATOM 542 C CA . TRP A 1 71 ? 0.290 4.724 19.995 1.00 98.19 71 TRP A CA 1
ATOM 543 C C . TRP A 1 71 ? 1.431 5.702 20.312 1.00 98.19 71 TRP A C 1
ATOM 545 O O . TRP A 1 71 ? 2.567 5.503 19.891 1.00 98.19 71 TRP A O 1
ATOM 555 N N . ASN A 1 72 ? 1.140 6.762 21.073 1.00 97.62 72 ASN A N 1
ATOM 556 C CA . ASN A 1 72 ? 2.121 7.781 21.424 1.00 97.62 72 ASN A CA 1
ATOM 557 C C . ASN A 1 72 ? 3.033 7.401 22.597 1.00 97.62 72 ASN A C 1
ATOM 559 O O . ASN A 1 72 ? 4.151 7.929 22.641 1.00 97.62 72 ASN A O 1
ATOM 563 N N . THR A 1 73 ? 2.578 6.534 23.505 1.00 97.69 73 THR A N 1
ATOM 564 C CA . THR A 1 73 ? 3.312 6.106 24.706 1.00 97.69 73 THR A CA 1
ATOM 565 C C . THR A 1 73 ? 4.041 4.774 24.538 1.00 97.69 73 THR A C 1
ATOM 567 O O . THR A 1 73 ? 5.112 4.613 25.117 1.00 97.69 73 THR A O 1
ATOM 570 N N . ASP A 1 74 ? 3.522 3.841 23.735 1.00 97.69 74 ASP A N 1
ATOM 571 C CA . ASP A 1 74 ? 4.192 2.569 23.449 1.00 97.69 74 ASP A CA 1
ATOM 572 C C . ASP A 1 74 ? 5.324 2.783 22.419 1.00 97.69 74 ASP A C 1
ATOM 574 O O . ASP A 1 74 ? 5.050 3.120 21.258 1.00 97.69 74 ASP A O 1
ATOM 578 N N . PRO A 1 75 ? 6.604 2.595 22.804 1.00 96.88 75 PRO A N 1
ATOM 579 C CA . PRO A 1 75 ? 7.741 2.869 21.929 1.00 96.88 75 PRO A CA 1
ATOM 580 C C . PRO A 1 75 ? 7.755 1.986 20.677 1.00 96.88 75 PRO A C 1
ATOM 582 O O . PRO A 1 75 ? 8.266 2.424 19.644 1.00 96.88 75 PRO A O 1
ATOM 585 N N . PHE A 1 76 ? 7.138 0.795 20.722 1.00 98.00 76 PHE A N 1
ATOM 586 C CA . PHE A 1 76 ? 7.119 -0.135 19.594 1.00 98.00 76 PHE A CA 1
ATOM 587 C C . PHE A 1 76 ? 6.612 0.525 18.310 1.00 98.00 76 PHE A C 1
ATOM 589 O O . PHE A 1 76 ? 7.202 0.335 17.247 1.00 98.00 76 PHE A O 1
ATOM 596 N N . PHE A 1 77 ? 5.525 1.297 18.387 1.00 98.19 77 PHE A N 1
ATOM 597 C CA . PHE A 1 77 ? 4.909 1.857 17.186 1.00 98.19 77 PHE A CA 1
ATOM 598 C C . PHE A 1 77 ? 5.810 2.894 16.519 1.00 98.19 77 PHE A C 1
ATOM 600 O O . PHE A 1 77 ? 6.027 2.828 15.309 1.00 98.19 77 PHE A O 1
ATOM 607 N N . LYS A 1 78 ? 6.373 3.825 17.297 1.00 96.75 78 LYS A N 1
ATOM 608 C CA . LYS A 1 78 ? 7.272 4.862 16.769 1.00 96.75 78 LYS A CA 1
ATOM 609 C C . LYS A 1 78 ? 8.571 4.263 16.245 1.00 96.75 78 LYS A C 1
ATOM 611 O O . LYS A 1 78 ? 9.005 4.651 15.165 1.00 96.75 78 LYS A O 1
ATOM 616 N N . GLU A 1 79 ? 9.146 3.292 16.951 1.00 97.75 79 GLU A N 1
ATOM 617 C CA . GLU A 1 79 ? 10.336 2.571 16.492 1.00 97.75 79 GLU A CA 1
ATOM 618 C C . GLU A 1 79 ? 10.075 1.832 15.180 1.00 97.75 79 GLU A C 1
ATOM 620 O O . GLU A 1 79 ? 10.859 1.956 14.239 1.00 97.75 79 GLU A O 1
ATOM 625 N N . TYR A 1 80 ? 8.963 1.099 15.085 1.00 98.44 80 TYR A N 1
ATOM 626 C CA . TYR A 1 80 ? 8.592 0.397 13.860 1.00 98.44 80 TYR A CA 1
ATOM 627 C C . TYR A 1 80 ? 8.415 1.383 12.701 1.00 98.44 80 TYR A C 1
ATOM 629 O O . TYR A 1 80 ? 8.988 1.204 11.627 1.00 98.44 80 TYR A O 1
ATOM 637 N N . VAL A 1 81 ? 7.635 2.444 12.918 1.00 98.38 81 VAL A N 1
ATOM 638 C CA . VAL A 1 81 ? 7.302 3.425 11.882 1.00 98.38 81 VAL A CA 1
ATOM 639 C C . VAL A 1 81 ? 8.545 4.181 11.415 1.00 98.38 81 VAL A C 1
ATOM 641 O O . VAL A 1 81 ? 8.749 4.300 10.208 1.00 98.38 81 VAL A O 1
ATOM 644 N N . ALA A 1 82 ? 9.403 4.642 12.326 1.00 97.81 82 ALA A N 1
ATOM 645 C CA . ALA A 1 82 ? 10.614 5.380 11.972 1.00 97.81 82 ALA A CA 1
ATOM 646 C C . ALA A 1 82 ? 11.634 4.527 11.197 1.00 97.81 82 ALA A C 1
ATOM 648 O O . ALA A 1 82 ? 12.298 5.052 10.307 1.00 97.81 82 ALA A O 1
ATOM 649 N N . ASN A 1 83 ? 11.746 3.230 11.509 1.00 97.75 83 ASN A N 1
ATOM 650 C CA . ASN A 1 83 ? 12.791 2.368 10.945 1.00 97.75 83 ASN A CA 1
ATOM 651 C C . ASN A 1 83 ? 12.349 1.538 9.732 1.00 97.75 83 ASN A C 1
ATOM 653 O O . ASN A 1 83 ? 13.183 1.201 8.894 1.00 97.75 83 ASN A O 1
ATOM 657 N N . TYR A 1 84 ? 11.065 1.182 9.626 1.00 97.62 84 TYR A N 1
ATOM 658 C CA . TYR A 1 84 ? 10.569 0.257 8.594 1.00 97.62 84 TYR A CA 1
ATOM 659 C C . TYR A 1 84 ? 9.604 0.898 7.598 1.00 97.62 84 TYR A C 1
ATOM 661 O O . TYR A 1 84 ? 9.057 0.220 6.727 1.00 97.62 84 TYR A O 1
ATOM 669 N N . THR A 1 85 ? 9.405 2.210 7.696 1.00 98.44 85 THR A N 1
ATOM 670 C CA . THR A 1 85 ? 8.642 2.991 6.721 1.00 98.44 85 THR A CA 1
ATOM 671 C C . THR A 1 85 ? 9.452 4.209 6.281 1.00 98.44 85 THR A C 1
ATOM 673 O O . THR A 1 85 ? 10.551 4.459 6.766 1.00 98.44 85 THR A O 1
ATOM 676 N N . ASN A 1 86 ? 8.904 5.005 5.367 1.00 98.25 86 ASN A N 1
ATOM 677 C CA . ASN A 1 86 ? 9.500 6.277 4.968 1.00 98.25 86 ASN A CA 1
ATOM 678 C C . ASN A 1 86 ? 9.125 7.447 5.899 1.00 98.25 86 ASN A C 1
ATOM 680 O O . ASN A 1 86 ? 9.434 8.582 5.551 1.00 98.25 86 ASN A O 1
ATOM 684 N N . ALA A 1 87 ? 8.491 7.206 7.052 1.00 98.62 87 ALA A N 1
ATOM 685 C CA . ALA A 1 87 ? 7.979 8.227 7.972 1.00 98.62 87 ALA A CA 1
ATOM 686 C C . ALA A 1 87 ? 8.984 9.332 8.341 1.00 98.62 87 ALA A C 1
ATOM 688 O O . ALA A 1 87 ? 8.605 10.499 8.414 1.00 98.62 87 ALA A O 1
ATOM 689 N N . ALA A 1 88 ? 10.254 8.972 8.533 1.00 98.62 88 ALA A N 1
ATOM 690 C CA . ALA A 1 88 ? 11.328 9.908 8.858 1.00 98.62 88 ALA A CA 1
ATOM 691 C C . ALA A 1 88 ? 11.824 10.723 7.651 1.00 98.62 88 ALA A C 1
ATOM 693 O O . ALA A 1 88 ? 12.565 11.683 7.823 1.00 98.62 88 ALA A O 1
ATOM 694 N N . THR A 1 89 ? 11.468 10.350 6.423 1.00 98.69 89 THR A N 1
ATOM 695 C CA . THR A 1 89 ? 12.011 10.963 5.201 1.00 98.69 89 THR A CA 1
ATOM 696 C C . THR A 1 89 ? 11.449 12.362 4.997 1.00 98.69 89 THR A C 1
ATOM 698 O O . THR A 1 89 ? 10.247 12.560 5.145 1.00 98.69 89 THR A O 1
ATOM 701 N N . LEU A 1 90 ? 12.302 13.319 4.628 1.00 98.75 90 LEU A N 1
ATOM 702 C CA . LEU A 1 90 ? 11.899 14.703 4.383 1.00 98.75 90 LEU A CA 1
ATOM 703 C C . LEU A 1 90 ? 11.389 14.883 2.947 1.00 98.75 90 LEU A C 1
ATOM 705 O O . LEU A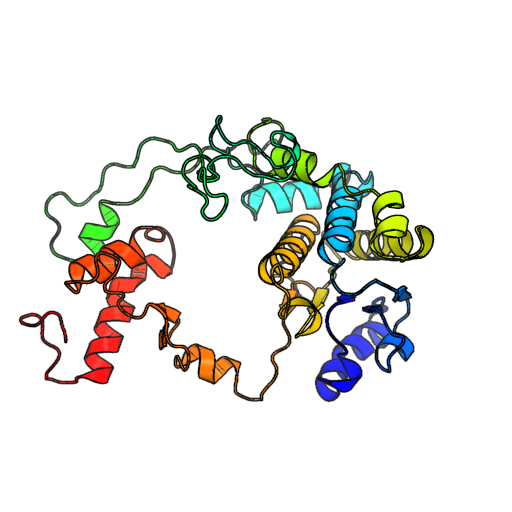 1 90 ? 12.075 14.537 1.980 1.00 98.75 90 LEU A O 1
ATOM 709 N N . VAL A 1 91 ? 10.185 15.432 2.813 1.00 98.56 91 VAL A N 1
ATOM 710 C CA . VAL A 1 91 ? 9.537 15.768 1.537 1.00 98.56 91 VAL A CA 1
ATOM 711 C C . VAL A 1 91 ? 10.004 17.147 1.064 1.00 98.56 91 VAL A C 1
ATOM 713 O O . VAL A 1 91 ? 10.475 17.959 1.861 1.00 98.56 91 VAL A O 1
ATOM 716 N N . HIS A 1 92 ? 9.944 17.395 -0.244 1.00 97.94 92 HIS A N 1
ATOM 717 C CA . HIS A 1 92 ? 10.269 18.685 -0.847 1.00 97.94 92 HIS A CA 1
ATOM 718 C C . HIS A 1 92 ? 9.533 19.845 -0.137 1.00 97.94 92 HIS A C 1
ATOM 720 O O . HIS A 1 92 ? 8.329 19.729 0.099 1.00 97.94 92 HIS A O 1
ATOM 726 N N . PRO A 1 93 ? 10.207 20.971 0.171 1.00 97.00 93 PRO A N 1
ATOM 727 C CA . PRO A 1 93 ? 9.611 22.078 0.929 1.00 97.00 93 PRO A CA 1
ATOM 728 C C . PRO A 1 93 ? 8.400 22.721 0.239 1.00 97.00 93 PRO A C 1
ATOM 730 O O . PRO A 1 93 ? 7.497 23.200 0.917 1.00 97.00 93 PRO A O 1
ATOM 733 N N . ASP A 1 94 ? 8.356 22.685 -1.095 1.00 97.38 94 ASP A N 1
ATOM 734 C CA . ASP A 1 94 ? 7.243 23.235 -1.885 1.00 97.38 94 ASP A CA 1
ATOM 735 C C . ASP A 1 94 ? 6.051 22.275 -2.050 1.00 97.38 94 ASP A C 1
ATOM 737 O O . ASP A 1 94 ? 5.103 22.579 -2.780 1.00 97.38 94 ASP A O 1
ATOM 741 N N . PHE A 1 95 ? 6.079 21.103 -1.406 1.00 98.25 95 PHE A N 1
ATOM 742 C CA . PHE A 1 95 ? 4.908 20.233 -1.334 1.00 98.25 95 PHE A CA 1
ATOM 743 C C . PHE A 1 95 ? 3.746 20.967 -0.657 1.00 98.25 95 PHE A C 1
ATOM 745 O O . PHE A 1 95 ? 3.895 21.495 0.445 1.00 98.25 95 PHE A O 1
ATOM 752 N N . LYS A 1 96 ? 2.569 20.955 -1.290 1.00 97.56 96 LYS A N 1
ATOM 753 C CA . LYS A 1 96 ? 1.324 21.437 -0.681 1.00 97.56 96 LYS A CA 1
ATOM 754 C C . LYS A 1 96 ? 0.297 20.320 -0.657 1.00 97.56 96 LYS A C 1
ATOM 756 O O . LYS A 1 96 ? 0.064 19.657 -1.671 1.00 97.56 96 LYS A O 1
ATOM 761 N N . ASP A 1 97 ? -0.295 20.127 0.513 1.00 95.75 97 ASP A N 1
ATOM 762 C CA . ASP A 1 97 ? -1.303 19.102 0.747 1.00 95.75 97 ASP A CA 1
ATOM 763 C C . ASP A 1 97 ? -2.699 19.586 0.320 1.00 95.75 97 ASP A C 1
ATOM 765 O O . ASP A 1 97 ? -2.922 20.778 0.105 1.00 95.75 97 ASP A O 1
ATOM 769 N N . THR A 1 98 ? -3.670 18.673 0.277 1.00 93.69 98 THR A N 1
ATOM 770 C CA . THR A 1 98 ? -5.083 18.997 0.031 1.00 93.69 98 THR A CA 1
ATOM 771 C C . THR A 1 98 ? -5.680 19.940 1.063 1.00 93.69 98 THR A C 1
ATOM 773 O O . THR A 1 98 ? -6.664 20.607 0.766 1.00 93.69 98 THR A O 1
ATOM 776 N N . GLU A 1 99 ? -5.094 20.012 2.258 1.00 89.38 99 GLU A N 1
ATOM 777 C CA . GLU A 1 99 ? -5.496 20.974 3.289 1.00 89.38 99 GLU A CA 1
ATOM 778 C C . GLU A 1 99 ? -5.023 22.400 2.986 1.00 89.38 99 GLU A C 1
ATOM 780 O O . GLU A 1 99 ? -5.588 23.357 3.504 1.00 89.38 99 GLU A O 1
ATOM 785 N N . ASP A 1 100 ? -3.994 22.548 2.152 1.00 93.50 100 ASP A N 1
ATOM 786 C CA . ASP A 1 100 ? -3.429 23.847 1.784 1.00 93.50 100 ASP A CA 1
ATOM 787 C C . ASP A 1 100 ? -4.039 24.394 0.482 1.00 93.50 100 ASP A C 1
ATOM 789 O O . ASP A 1 100 ? -3.937 25.589 0.210 1.00 93.50 100 ASP A O 1
ATOM 793 N N . LEU A 1 101 ? -4.654 23.527 -0.332 1.00 94.56 101 LEU A N 1
ATOM 794 C CA . LEU A 1 101 ? -5.168 23.839 -1.673 1.00 94.56 101 LEU A CA 1
ATOM 795 C C . LEU A 1 101 ? -6.574 23.254 -1.921 1.00 94.56 101 LEU A C 1
ATOM 797 O O . LEU A 1 101 ? -6.875 22.788 -3.019 1.00 94.56 101 LEU A O 1
ATOM 801 N N . ASP A 1 102 ? -7.419 23.252 -0.889 1.00 92.25 102 ASP A N 1
ATOM 802 C CA . ASP A 1 102 ? -8.860 22.950 -0.950 1.00 92.25 102 ASP A CA 1
ATOM 803 C C . ASP A 1 102 ? -9.222 21.679 -1.749 1.00 92.25 102 ASP A C 1
ATOM 805 O O . ASP A 1 102 ? -10.011 21.678 -2.693 1.00 92.25 102 ASP A O 1
ATOM 809 N N . GLY A 1 103 ? -8.588 20.560 -1.388 1.00 93.06 103 GLY A N 1
ATOM 810 C CA . GLY A 1 103 ? -8.835 19.257 -2.012 1.00 93.06 103 GLY A CA 1
ATOM 811 C C . GLY A 1 103 ? -7.881 18.881 -3.149 1.00 93.06 103 GLY A C 1
ATOM 812 O O . GLY A 1 103 ? -7.929 17.739 -3.607 1.00 93.06 103 GLY A O 1
ATOM 813 N N . LEU A 1 104 ? -6.982 19.777 -3.566 1.00 96.25 104 LEU A N 1
ATOM 814 C CA . LEU A 1 104 ? -5.952 19.505 -4.574 1.00 96.25 104 LEU A CA 1
ATOM 815 C C . LEU A 1 104 ? -4.559 19.406 -3.940 1.00 96.25 104 LEU A C 1
ATOM 817 O O . LEU A 1 104 ? -4.272 20.059 -2.954 1.00 96.25 104 LEU A O 1
ATOM 821 N N . PHE A 1 105 ? -3.658 18.610 -4.507 1.00 97.38 105 PHE A N 1
ATOM 822 C CA . PHE A 1 105 ? -2.235 18.663 -4.143 1.00 97.38 105 PHE A CA 1
ATOM 823 C C . PHE A 1 105 ? -1.483 19.733 -4.959 1.00 97.38 105 PHE A C 1
ATOM 825 O O . PHE A 1 105 ? -1.986 20.237 -5.967 1.00 97.38 105 PHE A O 1
ATOM 832 N N . SER A 1 106 ? -0.249 20.065 -4.570 1.00 97.69 106 SER A N 1
ATOM 833 C CA . SER A 1 106 ? 0.652 20.854 -5.421 1.00 97.69 106 SER A CA 1
ATOM 834 C C . SER A 1 106 ? 0.895 20.165 -6.769 1.00 97.69 106 SER A C 1
ATOM 836 O O . SER A 1 106 ? 0.982 18.941 -6.847 1.00 97.69 106 SER A O 1
ATOM 838 N N . GLY A 1 107 ? 1.042 20.960 -7.834 1.00 96.81 107 GLY A N 1
ATOM 839 C CA . GLY A 1 107 ? 1.388 20.469 -9.172 1.00 96.81 107 GLY A CA 1
ATOM 840 C C . GLY A 1 107 ? 0.204 20.115 -10.075 1.00 96.81 107 GLY A C 1
ATOM 841 O O . GLY A 1 107 ? 0.438 19.544 -11.136 1.00 96.81 107 GLY A O 1
ATOM 842 N N . MET A 1 108 ? -1.041 20.433 -9.694 1.00 96.81 108 MET A N 1
ATOM 843 C CA . MET A 1 108 ? -2.194 20.257 -10.587 1.00 96.81 108 MET A CA 1
ATOM 844 C C . MET A 1 108 ? -2.059 21.152 -11.826 1.00 96.81 108 MET A C 1
ATOM 846 O O . MET A 1 108 ? -1.804 22.351 -11.702 1.00 96.81 108 MET A O 1
ATOM 850 N N . SER A 1 109 ? -2.239 20.577 -13.013 1.00 94.50 109 SER A N 1
ATOM 851 C CA . SER A 1 109 ? -2.295 21.315 -14.272 1.00 94.50 109 SER A CA 1
ATOM 852 C C . SER A 1 109 ? -3.502 22.256 -14.313 1.00 94.50 109 SER A C 1
ATOM 854 O O . SER A 1 109 ? -4.519 22.021 -13.664 1.00 94.50 109 SER A O 1
ATOM 856 N N . ALA A 1 110 ? -3.419 23.318 -15.119 1.00 92.62 110 ALA A N 1
ATOM 857 C CA . ALA A 1 110 ? -4.494 24.308 -15.234 1.00 92.62 110 ALA A CA 1
ATOM 858 C C . ALA A 1 110 ? -5.835 23.712 -15.708 1.00 92.62 110 ALA A C 1
ATOM 860 O O . ALA A 1 110 ? -6.892 24.241 -15.382 1.00 92.62 110 ALA A O 1
ATOM 861 N N . ASP A 1 111 ? -5.802 22.603 -16.453 1.00 93.44 111 ASP A N 1
ATOM 862 C CA . ASP A 1 111 ? -6.994 21.880 -16.908 1.00 93.44 111 ASP A CA 1
ATOM 863 C C . ASP A 1 111 ? -7.541 20.867 -15.882 1.00 93.44 111 ASP A C 1
ATOM 865 O O . ASP A 1 111 ? -8.562 20.227 -16.139 1.00 93.44 111 ASP A O 1
ATOM 869 N N . GLY A 1 112 ? -6.877 20.707 -14.731 1.00 91.12 112 GLY A N 1
ATOM 870 C CA . GLY A 1 112 ? -7.315 19.854 -13.626 1.00 91.12 112 GLY A CA 1
ATOM 871 C C . GLY A 1 112 ? -7.174 18.347 -13.862 1.00 91.12 112 GLY A C 1
ATOM 872 O O . GLY A 1 112 ? -7.764 17.565 -13.116 1.00 91.12 112 GLY A O 1
ATOM 873 N N . LYS A 1 113 ? -6.442 17.914 -14.898 1.00 91.62 113 LYS A N 1
ATOM 874 C CA . LYS A 1 113 ? -6.390 16.496 -15.306 1.00 91.62 113 LYS A CA 1
ATOM 875 C C . LYS A 1 113 ? -5.122 15.765 -14.891 1.00 91.62 113 LYS A C 1
ATOM 877 O O . LYS A 1 113 ? -5.152 14.542 -14.755 1.00 91.62 113 LYS A O 1
ATOM 882 N N . VAL A 1 114 ? -4.007 16.475 -14.730 1.00 94.00 114 VAL A N 1
ATOM 883 C CA . VAL A 1 114 ? -2.690 15.861 -14.535 1.00 94.00 114 VAL A CA 1
ATOM 884 C C . VAL A 1 114 ? -1.947 16.554 -13.404 1.00 94.00 114 VAL A C 1
ATOM 886 O O . VAL A 1 114 ? -1.930 17.774 -13.301 1.00 94.00 114 VAL A O 1
ATOM 889 N N . TYR A 1 115 ? -1.276 15.762 -12.573 1.00 96.44 115 TYR A N 1
ATOM 890 C CA . TYR A 1 115 ? -0.352 16.274 -11.569 1.00 96.44 115 TYR A CA 1
ATOM 891 C C . TYR A 1 115 ? 1.096 16.164 -12.047 1.00 96.44 115 TYR A C 1
ATOM 893 O O . TYR A 1 115 ? 1.561 15.064 -12.359 1.00 96.44 115 TYR A O 1
ATOM 901 N N . SER A 1 116 ? 1.836 17.273 -11.999 1.00 95.69 116 SER A N 1
ATOM 902 C CA . SER A 1 116 ? 3.293 17.229 -11.862 1.00 95.69 116 SER A CA 1
ATOM 903 C C . SER A 1 116 ? 3.648 16.762 -10.451 1.00 95.69 116 SER A C 1
ATOM 905 O O . SER A 1 116 ? 3.131 17.278 -9.462 1.00 95.69 116 SER A O 1
ATOM 907 N N . ARG A 1 117 ? 4.551 15.784 -10.352 1.00 94.25 117 ARG A N 1
ATOM 908 C CA . ARG A 1 117 ? 4.976 15.185 -9.074 1.00 94.25 117 ARG A CA 1
ATOM 909 C C . ARG A 1 117 ? 6.314 15.718 -8.573 1.00 94.25 117 ARG A C 1
ATOM 911 O O . ARG A 1 117 ? 6.888 15.144 -7.654 1.00 94.25 117 ARG A O 1
ATOM 918 N N . GLU A 1 118 ? 6.822 16.791 -9.170 1.00 95.12 118 GLU A N 1
ATOM 919 C CA . GLU A 1 118 ? 8.122 17.377 -8.824 1.00 95.12 118 GLU A CA 1
ATOM 920 C C . GLU A 1 118 ? 8.217 17.717 -7.329 1.00 95.12 118 GLU A C 1
ATOM 922 O O . GLU A 1 118 ? 9.127 17.266 -6.629 1.00 95.12 118 GLU A O 1
ATOM 927 N N . THR A 1 119 ? 7.197 18.402 -6.808 1.00 97.19 119 THR A N 1
ATOM 928 C CA . THR A 1 119 ? 7.101 18.756 -5.383 1.00 97.19 119 THR A CA 1
ATOM 929 C C . THR A 1 119 ? 6.744 17.568 -4.484 1.00 97.19 119 THR A C 1
ATOM 931 O O . THR A 1 119 ? 6.775 17.693 -3.270 1.00 97.19 119 THR A O 1
ATOM 934 N N . TRP A 1 120 ? 6.418 16.395 -5.035 1.00 97.19 120 TRP A N 1
ATOM 935 C CA . TRP A 1 120 ? 6.116 15.182 -4.254 1.00 97.19 120 TRP A CA 1
ATOM 936 C C . TRP A 1 120 ? 7.361 14.306 -4.059 1.00 97.19 120 TRP A C 1
ATOM 938 O O . TRP A 1 120 ? 7.268 13.142 -3.661 1.00 97.19 120 TRP A O 1
ATOM 948 N N . SER A 1 121 ? 8.534 14.845 -4.389 1.00 95.75 121 SER A N 1
ATOM 949 C CA . SER A 1 121 ? 9.822 14.188 -4.237 1.00 95.75 121 SER A CA 1
ATOM 950 C C . SER A 1 121 ? 10.371 14.331 -2.814 1.00 95.75 121 SER A C 1
ATOM 952 O O . SER A 1 121 ? 9.910 15.137 -2.005 1.00 95.75 121 SER A O 1
ATOM 954 N N . TYR A 1 122 ? 11.380 13.522 -2.495 1.00 96.88 122 TYR A N 1
ATOM 955 C CA . TYR A 1 122 ? 12.138 13.682 -1.258 1.00 96.88 122 TYR A CA 1
ATOM 956 C C . TYR A 1 122 ? 13.256 14.696 -1.438 1.00 96.88 122 TYR A C 1
ATOM 958 O O . TYR A 1 122 ? 13.899 14.745 -2.489 1.00 96.88 122 TYR A O 1
ATOM 966 N N . GLN A 1 123 ? 13.582 15.399 -0.359 1.00 97.81 123 GLN A N 1
ATOM 967 C CA . GLN A 1 123 ? 14.862 16.081 -0.260 1.00 97.81 123 GLN A CA 1
ATOM 968 C C . GLN A 1 123 ? 15.983 15.045 -0.258 1.00 97.81 123 GLN A C 1
ATOM 970 O O . GLN A 1 123 ? 15.915 14.040 0.454 1.00 97.81 123 GLN A O 1
ATOM 975 N N . ARG A 1 124 ? 17.039 15.281 -1.035 1.00 95.38 124 ARG A N 1
ATOM 976 C CA . ARG A 1 124 ? 18.150 14.337 -1.187 1.00 95.38 124 ARG A CA 1
ATOM 977 C C . ARG A 1 124 ? 19.481 14.997 -0.876 1.00 95.38 124 ARG A C 1
ATOM 979 O O . ARG A 1 124 ? 19.659 16.200 -1.054 1.00 95.38 124 ARG A O 1
ATOM 986 N N . ASN A 1 125 ? 20.416 14.187 -0.398 1.00 95.44 125 ASN A N 1
ATOM 987 C CA . ASN A 1 125 ? 21.831 14.540 -0.401 1.00 95.44 125 ASN A CA 1
ATOM 988 C C . ASN A 1 125 ? 22.362 14.565 -1.848 1.00 95.44 125 ASN A C 1
ATOM 990 O O . ASN A 1 125 ? 21.684 14.057 -2.746 1.00 95.44 125 ASN A O 1
ATOM 994 N N . PRO A 1 126 ? 23.564 15.112 -2.100 1.00 94.19 126 PRO A N 1
ATOM 995 C CA . PRO A 1 126 ? 24.216 14.961 -3.395 1.00 94.19 126 PRO A CA 1
ATOM 996 C C . PRO A 1 126 ? 24.301 13.489 -3.815 1.00 94.19 126 PRO A C 1
ATOM 998 O O . PRO A 1 126 ? 24.458 12.596 -2.974 1.00 94.19 126 PRO A O 1
ATOM 1001 N N . ALA A 1 127 ? 24.178 13.235 -5.118 1.00 90.50 127 ALA A N 1
ATOM 1002 C CA . ALA A 1 127 ? 24.361 11.895 -5.658 1.00 90.50 127 ALA A CA 1
ATOM 1003 C C . ALA A 1 127 ? 25.779 11.383 -5.338 1.00 90.50 127 ALA A C 1
ATOM 1005 O O . ALA A 1 127 ? 26.736 12.165 -5.389 1.00 90.50 127 ALA A O 1
ATOM 1006 N N . PRO A 1 128 ? 25.938 10.096 -4.981 1.00 88.50 128 PRO A N 1
ATOM 1007 C CA . PRO A 1 128 ? 27.262 9.522 -4.797 1.00 88.50 128 PRO A CA 1
ATOM 1008 C C . PRO A 1 128 ? 28.041 9.571 -6.117 1.00 88.50 128 PRO A C 1
ATOM 1010 O O . PRO A 1 128 ? 27.466 9.432 -7.196 1.00 88.50 128 PRO A O 1
ATOM 1013 N N . LYS A 1 129 ? 29.367 9.731 -6.038 1.00 88.44 129 LYS A N 1
ATOM 1014 C CA . LYS A 1 129 ? 30.220 9.549 -7.218 1.00 88.44 129 LYS A CA 1
ATOM 1015 C C . LYS A 1 129 ? 30.095 8.102 -7.688 1.00 88.44 129 LYS A C 1
ATOM 1017 O O . LYS A 1 129 ? 30.257 7.183 -6.885 1.00 88.44 129 LYS A O 1
ATOM 1022 N N . SER A 1 130 ? 29.814 7.911 -8.973 1.00 85.31 130 SER A N 1
ATOM 1023 C CA . SER A 1 130 ? 29.777 6.570 -9.545 1.00 85.31 130 SER A CA 1
ATOM 1024 C C . SER A 1 130 ? 31.180 5.952 -9.512 1.00 85.31 130 SER A C 1
ATOM 1026 O O . SER A 1 130 ? 32.142 6.643 -9.856 1.00 85.31 130 SER A O 1
ATOM 1028 N N . PRO A 1 131 ? 31.325 4.669 -9.133 1.00 84.75 131 PRO A N 1
ATOM 1029 C CA . PRO A 1 131 ? 32.600 3.968 -9.239 1.00 84.75 131 PRO A CA 1
ATOM 1030 C C . PRO A 1 131 ? 32.976 3.643 -10.697 1.00 84.75 131 PRO A C 1
ATOM 1032 O O . PRO A 1 131 ? 34.091 3.189 -10.936 1.00 84.75 131 PRO A O 1
ATOM 1035 N N . VAL A 1 132 ? 32.072 3.859 -11.665 1.00 87.56 132 VAL A N 1
ATOM 1036 C CA . VAL A 1 132 ? 32.290 3.536 -13.082 1.00 87.56 132 VAL A CA 1
ATOM 1037 C C . VAL A 1 132 ? 32.503 4.800 -13.913 1.00 87.56 132 VAL A C 1
ATOM 1039 O O . VAL A 1 132 ? 31.595 5.621 -14.063 1.00 87.56 132 VAL A O 1
ATOM 1042 N N . THR A 1 133 ? 33.699 4.936 -14.486 1.00 87.06 133 THR A N 1
ATOM 1043 C CA . THR A 1 133 ? 34.096 6.069 -15.339 1.00 87.06 133 THR A CA 1
ATOM 1044 C C . THR A 1 133 ? 33.823 5.836 -16.827 1.00 87.06 133 THR A C 1
ATOM 1046 O O . THR A 1 133 ? 33.502 6.787 -17.531 1.00 87.06 133 THR A O 1
ATOM 1049 N N . ASP A 1 134 ? 33.900 4.587 -17.288 1.00 91.00 134 ASP A N 1
ATOM 1050 C CA . ASP A 1 134 ? 33.644 4.164 -18.672 1.00 91.00 134 ASP A CA 1
ATOM 1051 C C . ASP A 1 134 ? 32.621 3.008 -18.668 1.00 91.00 134 ASP A C 1
ATOM 1053 O O . ASP A 1 134 ? 33.000 1.857 -18.426 1.00 91.00 134 ASP A O 1
ATOM 1057 N N . PRO A 1 135 ? 31.312 3.293 -18.808 1.00 89.44 135 PRO A N 1
ATOM 1058 C CA . PRO A 1 135 ? 30.263 2.292 -18.638 1.00 89.44 135 PRO A CA 1
ATOM 1059 C C . PRO A 1 135 ? 30.182 1.350 -19.847 1.00 89.44 135 PRO A C 1
ATOM 1061 O O . PRO A 1 135 ? 29.944 1.791 -20.970 1.00 89.44 135 PRO A O 1
ATOM 1064 N N . LYS A 1 136 ? 30.315 0.036 -19.617 1.00 90.62 136 LYS A N 1
ATOM 1065 C CA . LYS A 1 136 ? 30.323 -0.990 -20.684 1.00 90.62 136 LYS A CA 1
ATOM 1066 C C . LYS A 1 136 ? 29.102 -1.901 -20.666 1.00 90.62 136 LYS A C 1
ATOM 1068 O O . LYS A 1 136 ? 28.820 -2.584 -21.650 1.00 90.62 136 LYS A O 1
ATOM 1073 N N . THR A 1 137 ? 28.386 -1.930 -19.550 1.00 89.88 137 THR A N 1
ATOM 1074 C CA . THR A 1 137 ? 27.203 -2.763 -19.336 1.00 89.88 137 THR A CA 1
ATOM 1075 C C . THR A 1 137 ? 25.995 -1.916 -18.941 1.00 89.88 137 THR A C 1
ATOM 1077 O O . THR A 1 137 ? 26.129 -0.787 -18.471 1.00 89.88 137 THR A O 1
ATOM 1080 N N . PHE A 1 138 ? 24.786 -2.471 -19.070 1.00 89.81 138 PHE A N 1
ATOM 1081 C CA . PHE A 1 138 ? 23.581 -1.814 -18.553 1.00 89.81 138 PHE A CA 1
ATOM 1082 C C . PHE A 1 138 ? 23.661 -1.559 -17.045 1.00 89.81 138 PHE A C 1
ATOM 1084 O O . PHE A 1 138 ? 23.226 -0.513 -16.574 1.00 89.81 138 PHE A O 1
ATOM 1091 N N . THR A 1 139 ? 24.269 -2.479 -16.293 1.00 87.69 139 THR A N 1
ATOM 1092 C CA . THR A 1 139 ? 24.508 -2.305 -14.857 1.00 87.69 139 THR A CA 1
ATOM 1093 C C . THR A 1 139 ? 25.374 -1.075 -14.587 1.00 87.69 139 THR A C 1
ATOM 1095 O O . THR A 1 139 ? 25.029 -0.280 -13.718 1.00 87.69 139 THR A O 1
ATOM 1098 N N . ASP A 1 140 ? 26.442 -0.868 -15.361 1.00 89.62 140 ASP A N 1
ATOM 1099 C CA . ASP A 1 140 ? 27.312 0.307 -15.220 1.00 89.62 140 ASP A CA 1
ATOM 1100 C C . ASP A 1 140 ? 26.545 1.613 -15.442 1.00 89.62 140 ASP A C 1
ATOM 1102 O O . ASP A 1 140 ? 26.677 2.560 -14.666 1.00 89.62 140 ASP A O 1
ATOM 1106 N N . LEU A 1 141 ? 25.690 1.645 -16.469 1.00 89.31 141 LEU A N 1
ATOM 1107 C CA . LEU A 1 141 ? 24.852 2.806 -16.766 1.00 89.31 141 LEU A CA 1
ATOM 1108 C C . LEU A 1 141 ? 23.855 3.100 -15.633 1.00 89.31 141 LEU A C 1
ATOM 1110 O O . LEU A 1 141 ? 23.605 4.265 -15.319 1.00 89.31 141 LEU A O 1
ATOM 1114 N N . LEU A 1 142 ? 23.306 2.069 -14.983 1.00 88.31 142 LEU A N 1
ATOM 1115 C CA . LEU A 1 142 ? 22.430 2.244 -13.819 1.00 88.31 142 LEU A CA 1
ATOM 1116 C C . LEU A 1 142 ? 23.199 2.735 -12.585 1.00 88.31 142 LEU A C 1
ATOM 1118 O O . LEU A 1 142 ? 22.703 3.608 -11.872 1.00 88.31 142 LEU A O 1
ATOM 1122 N N . LEU A 1 143 ? 24.425 2.250 -12.361 1.00 86.75 143 LEU A N 1
ATOM 1123 C CA . LEU A 1 143 ? 25.295 2.710 -11.269 1.00 86.75 143 LEU A CA 1
ATOM 1124 C C . LEU A 1 143 ? 25.689 4.190 -11.400 1.00 86.75 143 LEU A C 1
ATOM 1126 O O . LEU A 1 143 ? 26.031 4.826 -10.403 1.00 86.75 143 LEU A O 1
ATOM 1130 N N . GLN A 1 144 ? 25.639 4.763 -12.604 1.00 86.94 144 GLN A N 1
ATOM 1131 C CA . GLN A 1 144 ? 25.855 6.197 -12.830 1.00 86.94 144 GLN A CA 1
ATOM 1132 C C . GLN A 1 144 ? 24.635 7.065 -12.493 1.00 86.94 144 GLN A C 1
ATOM 1134 O O . GLN A 1 144 ? 24.770 8.277 -12.347 1.00 86.94 144 GLN A O 1
ATOM 1139 N N . ARG A 1 145 ? 23.449 6.463 -12.344 1.00 86.50 145 ARG A N 1
ATOM 1140 C CA . ARG A 1 145 ? 22.175 7.166 -12.125 1.00 86.50 145 ARG A CA 1
ATOM 1141 C C . ARG A 1 145 ? 21.626 7.021 -10.707 1.00 86.50 145 ARG A C 1
ATOM 1143 O O . ARG A 1 145 ? 20.491 7.420 -10.453 1.00 86.50 145 ARG A O 1
ATOM 1150 N N . ILE A 1 146 ? 22.405 6.465 -9.778 1.00 87.06 146 ILE A N 1
ATOM 1151 C CA . ILE A 1 146 ? 21.980 6.314 -8.382 1.00 87.06 146 ILE A CA 1
ATOM 1152 C C . ILE A 1 146 ? 21.740 7.706 -7.775 1.00 87.06 146 ILE A C 1
ATOM 1154 O O . ILE A 1 146 ? 22.682 8.496 -7.664 1.00 87.06 146 ILE A O 1
ATOM 1158 N N . PRO A 1 147 ? 20.506 8.029 -7.341 1.00 88.12 147 PRO A N 1
ATOM 1159 C CA . PRO A 1 147 ? 20.235 9.313 -6.722 1.00 88.12 147 PRO A CA 1
ATOM 1160 C C . PRO A 1 147 ? 20.858 9.376 -5.326 1.00 88.12 147 PRO A C 1
ATOM 1162 O O . PRO A 1 147 ? 21.052 8.361 -4.651 1.00 88.12 147 PRO A O 1
ATOM 1165 N N . GLY A 1 148 ? 21.104 10.592 -4.842 1.00 91.31 148 GLY A N 1
ATOM 1166 C CA . GLY A 1 148 ? 21.518 10.787 -3.459 1.00 91.31 148 GLY A CA 1
ATOM 1167 C C . GLY A 1 148 ? 20.479 10.250 -2.474 1.00 91.31 148 GLY A C 1
ATOM 1168 O O . GLY A 1 148 ? 19.266 10.249 -2.738 1.00 91.31 148 GLY A O 1
ATOM 1169 N N . ARG A 1 149 ? 20.963 9.765 -1.326 1.00 92.19 149 ARG A N 1
ATOM 1170 C CA . ARG A 1 149 ? 20.089 9.228 -0.277 1.00 92.19 149 ARG A CA 1
ATOM 1171 C C . ARG A 1 149 ? 19.106 10.312 0.190 1.00 92.19 149 ARG A C 1
ATOM 1173 O O . ARG A 1 149 ? 19.539 11.456 0.367 1.00 92.19 149 ARG A O 1
ATOM 1180 N N . PRO A 1 150 ? 17.817 9.977 0.383 1.00 95.75 150 PRO A N 1
ATOM 1181 C CA . PRO A 1 150 ? 16.861 10.900 0.979 1.00 95.75 150 PRO A CA 1
ATOM 1182 C C . PRO A 1 150 ? 17.336 11.397 2.348 1.00 95.75 150 PRO A C 1
ATOM 1184 O O . PRO A 1 150 ? 17.937 10.636 3.108 1.00 95.75 150 PRO A O 1
ATOM 1187 N N . LYS A 1 151 ? 17.073 12.668 2.654 1.00 98.25 151 LYS A N 1
ATOM 1188 C CA . LYS A 1 151 ? 17.281 13.227 3.993 1.00 98.25 151 LYS A CA 1
ATOM 1189 C C . LYS A 1 151 ? 16.203 12.698 4.936 1.00 98.25 151 LYS A C 1
ATOM 1191 O O . LYS A 1 151 ? 15.067 12.480 4.515 1.00 98.25 151 LYS A O 1
ATOM 1196 N N . THR A 1 152 ? 16.555 12.507 6.203 1.00 98.31 152 THR A N 1
ATOM 1197 C CA . THR A 1 152 ? 15.655 11.928 7.206 1.00 98.31 152 THR A CA 1
ATOM 1198 C C . THR A 1 152 ? 15.781 12.633 8.553 1.00 98.31 152 THR A C 1
ATOM 1200 O O . THR A 1 152 ? 16.897 12.947 8.960 1.00 98.31 152 THR A O 1
ATOM 1203 N N . ASP A 1 153 ? 14.670 12.767 9.274 1.00 98.25 153 ASP A N 1
ATOM 1204 C CA . ASP A 1 153 ? 14.609 13.059 10.707 1.00 98.25 153 ASP A CA 1
ATOM 1205 C C . ASP A 1 153 ? 14.036 11.843 11.466 1.00 98.25 153 ASP A C 1
ATOM 1207 O O . ASP A 1 153 ? 12.815 11.658 11.518 1.00 98.25 153 ASP A O 1
ATOM 1211 N N . PRO A 1 154 ? 14.892 11.002 12.078 1.00 96.94 154 PRO A N 1
ATOM 1212 C CA . PRO A 1 154 ? 14.451 9.838 12.847 1.00 96.94 154 PRO A CA 1
ATOM 1213 C C . PRO A 1 154 ? 13.606 10.182 14.080 1.00 96.94 154 PRO A C 1
ATOM 1215 O O . PRO A 1 154 ? 12.936 9.303 14.617 1.00 96.94 154 PRO A O 1
ATOM 1218 N N . THR A 1 155 ? 13.621 11.438 14.545 1.00 96.81 155 THR A N 1
ATOM 1219 C CA . THR A 1 155 ? 12.799 11.866 15.688 1.00 96.81 155 THR A CA 1
ATOM 1220 C C . THR A 1 155 ? 11.335 12.095 15.313 1.00 96.81 155 THR A C 1
ATOM 1222 O O . THR A 1 155 ? 10.492 12.209 16.207 1.00 96.81 155 THR A O 1
ATOM 1225 N N . LEU A 1 156 ? 11.026 12.119 14.008 1.00 97.88 156 LEU A N 1
ATOM 1226 C CA . LEU A 1 156 ? 9.702 12.380 13.440 1.00 97.88 156 LEU A CA 1
ATOM 1227 C C . LEU A 1 156 ? 9.126 13.750 13.840 1.00 97.88 156 LEU A C 1
ATOM 1229 O O . LEU A 1 156 ? 7.907 13.894 13.936 1.00 97.88 156 LEU A O 1
ATOM 1233 N N . LYS A 1 157 ? 9.970 14.745 14.133 1.00 97.69 157 LYS A N 1
ATOM 1234 C CA . LYS A 1 157 ? 9.553 16.079 14.597 1.00 97.69 157 LYS A CA 1
ATOM 1235 C C . LYS A 1 157 ? 9.601 17.130 13.498 1.00 97.69 157 LYS A C 1
ATOM 1237 O O . LYS A 1 157 ? 8.856 18.103 13.583 1.00 97.69 157 LYS A O 1
ATOM 1242 N N . ASP A 1 158 ? 10.451 16.944 12.494 1.00 98.38 158 ASP A N 1
ATOM 1243 C CA . ASP A 1 158 ? 10.575 17.862 11.371 1.00 98.38 158 ASP A CA 1
ATOM 1244 C C . ASP A 1 158 ? 9.220 17.995 10.650 1.00 98.38 158 ASP A C 1
ATOM 1246 O O . ASP A 1 158 ? 8.620 16.979 10.280 1.00 98.38 158 ASP A O 1
ATOM 1250 N N . PRO A 1 159 ? 8.703 19.220 10.446 1.00 97.50 159 PRO A N 1
ATOM 1251 C CA . PRO A 1 159 ? 7.396 19.429 9.829 1.00 97.50 159 PRO A CA 1
ATOM 1252 C C . PRO A 1 159 ? 7.312 18.915 8.384 1.00 97.50 159 PRO A C 1
ATOM 1254 O O . PRO A 1 159 ? 6.210 18.676 7.895 1.00 97.50 159 PRO A O 1
ATOM 1257 N N . GLN A 1 160 ? 8.448 18.731 7.706 1.00 97.88 160 GLN A N 1
ATOM 1258 C CA . GLN A 1 160 ? 8.529 18.200 6.347 1.00 97.88 160 GLN A CA 1
ATOM 1259 C C . GLN A 1 160 ? 8.772 16.688 6.313 1.00 97.88 160 GLN A C 1
ATOM 1261 O O . GLN A 1 160 ? 8.813 16.108 5.225 1.00 97.88 160 GLN A O 1
ATOM 1266 N N . CYS A 1 161 ? 8.925 16.014 7.460 1.00 98.69 161 CYS A N 1
ATOM 1267 C CA . CYS A 1 161 ? 8.968 14.556 7.447 1.00 98.69 161 CYS A CA 1
ATOM 1268 C C . CYS A 1 161 ? 7.596 13.975 7.066 1.00 98.69 161 CYS A C 1
ATOM 1270 O O . CYS A 1 161 ? 6.542 14.516 7.423 1.00 98.69 161 CYS A O 1
ATOM 1272 N N . VAL A 1 162 ? 7.603 12.842 6.357 1.00 98.75 162 VAL A N 1
ATOM 1273 C CA . VAL A 1 162 ? 6.384 12.149 5.903 1.00 98.75 162 VAL A CA 1
ATOM 1274 C C . VAL A 1 162 ? 5.393 11.943 7.051 1.00 98.75 162 VAL A C 1
ATOM 1276 O O . VAL A 1 162 ? 4.193 12.121 6.854 1.00 98.75 162 VAL A O 1
ATOM 1279 N N . PHE A 1 163 ? 5.865 11.608 8.255 1.00 98.62 163 PHE A N 1
ATOM 1280 C CA . PHE A 1 163 ? 4.990 11.402 9.409 1.00 98.62 163 PHE A CA 1
ATOM 1281 C C . PHE A 1 163 ? 4.175 12.647 9.778 1.00 98.62 163 PHE A C 1
ATOM 1283 O O . PHE A 1 163 ? 2.963 12.538 9.971 1.00 98.62 163 PHE A O 1
ATOM 1290 N N . GLN A 1 164 ? 4.805 13.824 9.853 1.00 98.25 164 GLN A N 1
ATOM 1291 C CA . GLN A 1 164 ? 4.101 15.064 10.198 1.00 98.25 164 GLN A CA 1
ATOM 1292 C C . GLN A 1 164 ? 3.113 15.471 9.101 1.00 98.25 164 GLN A C 1
ATOM 1294 O O . GLN A 1 164 ? 1.993 15.880 9.411 1.00 98.25 164 GLN A O 1
ATOM 1299 N N . ILE A 1 165 ? 3.470 15.260 7.831 1.00 98.25 165 ILE A N 1
ATOM 1300 C CA . ILE A 1 165 ? 2.572 15.500 6.693 1.00 98.25 165 ILE A CA 1
ATOM 1301 C C . ILE A 1 165 ? 1.352 14.575 6.759 1.00 98.25 165 ILE A C 1
ATOM 1303 O O . ILE A 1 165 ? 0.221 15.046 6.685 1.00 98.25 165 ILE A O 1
ATOM 1307 N N . VAL A 1 166 ? 1.548 13.270 6.974 1.00 98.12 166 VAL A N 1
ATOM 1308 C CA . VAL A 1 166 ? 0.447 12.301 7.127 1.00 98.12 166 VAL A CA 1
ATOM 1309 C C . VAL A 1 166 ? -0.435 12.662 8.324 1.00 98.12 166 VAL A C 1
ATOM 1311 O O . VAL A 1 166 ? -1.661 12.641 8.216 1.00 98.12 166 VAL A O 1
ATOM 1314 N N . LYS A 1 167 ? 0.167 13.039 9.459 1.00 97.81 167 LYS A N 1
ATOM 1315 C CA . LYS A 1 167 ? -0.572 13.472 10.650 1.00 97.81 167 LYS A CA 1
ATOM 1316 C C . LYS A 1 167 ? -1.426 14.713 10.371 1.00 97.81 167 LYS A C 1
ATOM 1318 O O . LYS A 1 167 ? -2.573 14.758 10.814 1.00 97.81 167 LYS A O 1
ATOM 1323 N N . LYS A 1 168 ? -0.898 15.694 9.629 1.00 97.50 168 LYS A N 1
ATOM 1324 C CA . LYS A 1 168 ? -1.643 16.883 9.183 1.00 97.50 168 LYS A CA 1
ATOM 1325 C C . LYS A 1 168 ? -2.790 16.491 8.246 1.00 97.50 168 LYS A C 1
ATOM 1327 O O . LYS A 1 168 ? -3.932 16.830 8.544 1.00 97.50 168 LYS A O 1
ATOM 1332 N N . HIS A 1 169 ? -2.503 15.718 7.197 1.00 97.94 169 HIS A N 1
ATOM 1333 C CA . HIS A 1 169 ? -3.464 15.302 6.169 1.00 97.94 169 HIS A CA 1
ATOM 1334 C C . HIS A 1 169 ? -4.697 14.607 6.761 1.00 97.94 169 HIS A C 1
ATOM 1336 O O . HIS A 1 169 ? -5.841 14.913 6.423 1.00 97.94 169 HIS A O 1
ATOM 1342 N N . TYR A 1 170 ? -4.477 13.667 7.687 1.00 98.12 170 TYR A N 1
ATOM 1343 C CA . TYR A 1 170 ? -5.570 12.880 8.252 1.00 98.12 170 TYR A CA 1
ATOM 1344 C C . TYR A 1 170 ? -6.294 13.558 9.427 1.00 98.12 170 TYR A C 1
ATOM 1346 O O . TYR A 1 170 ? -7.322 13.051 9.877 1.00 98.12 170 TYR A O 1
ATOM 1354 N N . LYS A 1 171 ? -5.841 14.730 9.895 1.00 96.75 171 LYS A N 1
ATOM 1355 C CA . LYS A 1 171 ? -6.448 15.440 11.036 1.00 96.75 171 LYS A CA 1
ATOM 1356 C C . LYS A 1 171 ? -7.940 15.740 10.833 1.00 96.75 171 LYS A C 1
ATOM 1358 O O . LYS A 1 171 ? -8.701 15.704 11.795 1.00 96.75 171 LYS A O 1
ATOM 1363 N N . ARG A 1 172 ? -8.367 16.006 9.594 1.00 95.81 172 ARG A N 1
ATOM 1364 C CA . ARG A 1 172 ? -9.763 16.336 9.243 1.00 95.81 172 ARG A CA 1
ATOM 1365 C C . ARG A 1 172 ? -10.746 15.166 9.369 1.00 95.81 172 ARG A C 1
ATOM 1367 O O . ARG A 1 172 ? -11.955 15.382 9.405 1.00 95.81 172 ARG A O 1
ATOM 1374 N N . TYR A 1 173 ? -10.248 13.929 9.403 1.00 98.06 173 TYR A N 1
ATOM 1375 C CA . TYR A 1 173 ? -11.083 12.732 9.440 1.00 98.06 173 TYR A CA 1
ATOM 1376 C C . TYR A 1 173 ? -11.423 12.394 10.891 1.00 98.06 173 TYR A C 1
ATOM 1378 O O . TYR A 1 173 ? -10.661 11.718 11.584 1.00 98.06 173 TYR A O 1
ATOM 1386 N N . THR A 1 174 ? -12.564 12.898 11.357 1.00 98.00 174 THR A N 1
ATOM 1387 C CA . THR A 1 174 ? -13.045 12.694 12.728 1.00 98.00 174 THR A CA 1
ATOM 1388 C C . THR A 1 174 ? -14.136 11.618 12.793 1.00 98.00 174 THR A C 1
ATOM 1390 O O . THR A 1 174 ? -14.762 11.316 11.770 1.00 98.00 174 THR A O 1
ATOM 1393 N N . PRO A 1 175 ? -14.427 11.051 13.979 1.00 98.12 175 PRO A N 1
ATOM 1394 C CA . PRO A 1 175 ? -15.561 10.141 14.145 1.00 98.12 175 PRO A CA 1
ATOM 1395 C C . PRO A 1 175 ? -16.906 10.756 13.711 1.00 98.12 175 PRO A C 1
ATOM 1397 O O . PRO A 1 175 ? -17.753 10.060 13.163 1.00 98.12 175 PRO A O 1
ATOM 1400 N N . GLU A 1 176 ? -17.092 12.068 13.881 1.00 98.12 176 GLU A N 1
ATOM 1401 C CA . GLU A 1 176 ? -18.286 12.799 13.428 1.00 98.12 176 GLU A CA 1
ATOM 1402 C C . GLU A 1 176 ? -18.360 12.863 11.895 1.00 98.12 176 GLU A C 1
ATOM 1404 O O . GLU A 1 176 ? -19.435 12.745 11.304 1.00 98.12 176 GLU A O 1
ATOM 1409 N N . MET A 1 177 ? -17.212 13.017 11.221 1.00 98.06 177 MET A N 1
ATOM 1410 C CA . MET A 1 177 ? -17.157 12.920 9.763 1.00 98.06 177 MET A CA 1
ATOM 1411 C C . MET A 1 177 ? -17.515 11.507 9.292 1.00 98.06 177 MET A C 1
ATOM 1413 O O . MET A 1 177 ? -18.242 11.376 8.307 1.00 98.06 177 MET A O 1
ATOM 1417 N N . VAL A 1 178 ? -17.052 10.467 9.993 1.00 98.44 178 VAL A N 1
ATOM 1418 C CA . VAL A 1 178 ? -17.429 9.076 9.703 1.00 98.44 178 VAL A CA 1
ATOM 1419 C C . VAL A 1 178 ? -18.937 8.895 9.835 1.00 98.44 178 VAL A C 1
ATOM 1421 O O . VAL A 1 178 ? -19.563 8.396 8.908 1.00 98.44 178 VAL A O 1
ATOM 1424 N N . GLU A 1 179 ? -19.552 9.359 10.917 1.00 98.19 179 GLU A N 1
ATOM 1425 C CA . GLU A 1 179 ? -21.002 9.236 11.092 1.00 98.19 179 GLU A CA 1
ATOM 1426 C C . GLU A 1 179 ? -21.785 9.924 9.968 1.00 98.19 179 GLU A C 1
ATOM 1428 O O . GLU A 1 179 ? -22.638 9.311 9.323 1.00 98.19 179 GLU A O 1
ATOM 1433 N N 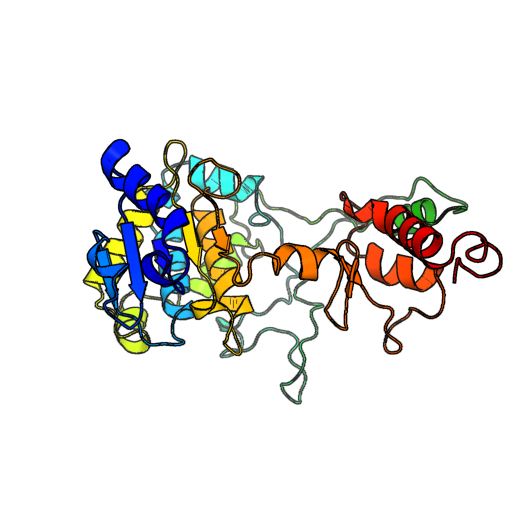. ARG A 1 180 ? -21.405 11.157 9.624 1.00 98.19 180 ARG A N 1
ATOM 1434 C CA . ARG A 1 180 ? -22.051 11.934 8.559 1.00 98.19 180 ARG A CA 1
ATOM 1435 C C . ARG A 1 180 ? -21.857 11.331 7.159 1.00 98.19 180 ARG A C 1
ATOM 1437 O O . ARG A 1 180 ? -22.800 11.250 6.365 1.00 98.19 180 ARG A O 1
ATOM 1444 N N . VAL A 1 181 ? -20.630 10.940 6.812 1.00 98.06 181 VAL A N 1
ATOM 1445 C CA . VAL A 1 181 ? -20.255 10.559 5.435 1.00 98.06 181 VAL A CA 1
ATOM 1446 C C . VAL A 1 181 ? -20.340 9.055 5.202 1.00 98.06 181 VAL A C 1
ATOM 1448 O O . VAL A 1 181 ? -20.744 8.628 4.125 1.00 98.06 181 VAL A O 1
ATOM 1451 N N . CYS A 1 182 ? -20.003 8.243 6.195 1.00 98.12 182 CYS A N 1
ATOM 1452 C CA . CYS A 1 182 ? -20.068 6.790 6.093 1.00 98.12 182 CYS A CA 1
ATOM 1453 C C . CYS A 1 182 ? -21.427 6.238 6.520 1.00 98.12 182 CYS A C 1
ATOM 1455 O O . CYS A 1 182 ? -21.767 5.132 6.117 1.00 98.12 182 CYS A O 1
ATOM 1457 N N . GLY A 1 183 ? -22.207 6.964 7.330 1.00 96.12 183 GLY A N 1
ATOM 1458 C CA . GLY A 1 183 ? -23.434 6.431 7.936 1.00 96.12 183 GLY A CA 1
ATOM 1459 C C . GLY A 1 183 ? -23.182 5.351 8.999 1.00 96.12 183 GLY A C 1
ATOM 1460 O O . GLY A 1 183 ? -24.128 4.731 9.470 1.00 96.12 183 GLY A O 1
ATOM 1461 N N . CYS A 1 184 ? -21.919 5.122 9.371 1.00 95.62 184 CYS A N 1
ATOM 1462 C CA . CYS A 1 184 ? -21.530 4.254 10.478 1.00 95.62 184 CYS A CA 1
ATOM 1463 C C . CYS A 1 184 ? -21.690 5.028 11.784 1.00 95.62 184 CYS A C 1
ATOM 1465 O O . CYS A 1 184 ? -21.133 6.118 11.886 1.00 95.62 184 CYS A O 1
ATOM 1467 N N . SER A 1 185 ? -22.356 4.473 12.800 1.00 96.44 185 SER A N 1
ATOM 1468 C CA . SER A 1 185 ? -22.427 5.153 14.099 1.00 96.44 185 SER A CA 1
ATOM 1469 C C . SER A 1 185 ? -21.028 5.414 14.661 1.00 96.44 185 SER A C 1
ATOM 1471 O O . SER A 1 185 ? -20.105 4.602 14.488 1.00 96.44 185 SER A O 1
ATOM 1473 N N . LYS A 1 186 ? -20.870 6.542 15.361 1.00 96.56 186 LYS A N 1
ATOM 1474 C CA . LYS A 1 186 ? -19.608 6.889 16.027 1.00 96.56 186 LYS A CA 1
ATOM 1475 C C . LYS A 1 186 ? -19.129 5.780 16.970 1.00 96.56 186 LYS A C 1
ATOM 1477 O O . LYS A 1 186 ? -17.941 5.467 16.995 1.00 96.56 186 LYS A O 1
ATOM 1482 N N . GLU A 1 187 ? -20.049 5.155 17.701 1.00 97.31 187 GLU A N 1
ATOM 1483 C CA . GLU A 1 187 ? -19.755 4.046 18.614 1.00 97.31 187 GLU A CA 1
ATOM 1484 C C . GLU A 1 187 ? -19.187 2.822 17.878 1.00 97.31 187 GLU A C 1
ATOM 1486 O O . GLU A 1 187 ? -18.143 2.299 18.267 1.00 97.31 187 GLU A O 1
ATOM 1491 N N . ALA A 1 188 ? -19.821 2.391 16.780 1.00 97.50 188 ALA A N 1
ATOM 1492 C CA . ALA A 1 188 ? -19.346 1.246 16.006 1.00 97.50 188 ALA A CA 1
ATOM 1493 C C . ALA A 1 188 ? -17.959 1.513 15.403 1.00 97.50 188 ALA A C 1
ATOM 1495 O O . ALA A 1 188 ? -17.088 0.640 15.440 1.00 97.50 188 ALA A O 1
ATOM 1496 N N . PHE A 1 189 ? -17.728 2.732 14.904 1.00 98.62 189 PHE A N 1
ATOM 1497 C CA . PHE A 1 189 ? -16.420 3.152 14.408 1.00 98.62 189 PHE A CA 1
ATOM 1498 C C . PHE A 1 189 ? -15.347 3.111 15.506 1.00 98.62 189 PHE A C 1
ATOM 1500 O O . PHE A 1 189 ? -14.295 2.501 15.305 1.00 98.62 189 PHE A O 1
ATOM 1507 N N . LEU A 1 190 ? -15.608 3.715 16.672 1.00 98.50 190 LEU A N 1
ATOM 1508 C CA . LEU A 1 190 ? -14.657 3.730 17.790 1.00 98.50 190 LEU A CA 1
ATOM 1509 C C . LEU A 1 190 ? -14.343 2.312 18.271 1.00 98.50 190 LEU A C 1
ATOM 1511 O O . LEU A 1 190 ? -13.175 1.978 18.455 1.00 98.50 190 LEU A O 1
ATOM 1515 N N . LYS A 1 191 ? -15.352 1.437 18.341 1.00 98.56 191 LYS A N 1
ATOM 1516 C CA . LYS A 1 191 ? -15.158 0.024 18.682 1.00 98.56 191 LYS A CA 1
ATOM 1517 C C . LYS A 1 191 ? -14.206 -0.677 17.707 1.00 98.56 191 LYS A C 1
ATOM 1519 O O . LYS A 1 191 ? -13.342 -1.438 18.145 1.00 98.56 191 LYS A O 1
ATOM 1524 N N . VAL A 1 192 ? -14.322 -0.422 16.400 1.00 98.75 192 VAL A N 1
ATOM 1525 C CA . VAL A 1 192 ? -13.383 -0.951 15.390 1.00 98.75 192 VAL A CA 1
ATOM 1526 C C . VAL A 1 192 ? -11.978 -0.372 15.590 1.00 98.75 192 VAL A C 1
ATOM 1528 O O . VAL A 1 192 ? -11.007 -1.131 15.602 1.00 98.75 192 VAL A O 1
ATOM 1531 N N . ALA A 1 193 ? -11.863 0.945 15.777 1.00 98.62 193 ALA A N 1
ATOM 1532 C CA . ALA A 1 193 ? -10.585 1.639 15.932 1.00 98.62 193 ALA A CA 1
ATOM 1533 C C . ALA A 1 193 ? -9.800 1.149 17.159 1.00 98.62 193 ALA A C 1
ATOM 1535 O O . ALA A 1 193 ? -8.635 0.757 17.048 1.00 98.62 193 ALA A O 1
ATOM 1536 N N . GLU A 1 194 ? -10.466 1.085 18.309 1.00 98.38 194 GLU A N 1
ATOM 1537 C CA . GLU A 1 194 ? -9.899 0.603 19.565 1.00 98.38 194 GLU A CA 1
ATOM 1538 C C . GLU A 1 194 ? -9.527 -0.877 19.476 1.00 98.38 194 GLU A C 1
ATOM 1540 O O . GLU A 1 194 ? -8.452 -1.272 19.928 1.00 98.38 194 GLU A O 1
ATOM 1545 N N . THR A 1 195 ? -10.369 -1.701 18.842 1.00 98.56 195 THR A N 1
ATOM 1546 C CA . THR A 1 195 ? -10.094 -3.134 18.660 1.00 98.56 195 THR A CA 1
ATOM 1547 C C . THR A 1 195 ? -8.863 -3.364 17.784 1.00 98.56 195 THR A C 1
ATOM 1549 O O . THR A 1 195 ? -8.022 -4.197 18.137 1.00 98.56 195 THR A O 1
ATOM 1552 N N . LEU A 1 196 ? -8.727 -2.632 16.671 1.00 98.25 196 LEU A N 1
ATOM 1553 C CA . LEU A 1 196 ? -7.550 -2.699 15.795 1.00 98.25 196 LEU A CA 1
ATOM 1554 C C . LEU A 1 196 ? -6.279 -2.291 16.532 1.00 98.25 196 LEU A C 1
ATOM 1556 O O . LEU A 1 196 ? -5.279 -3.010 16.481 1.00 98.25 196 LEU A O 1
ATOM 1560 N N . LEU A 1 197 ? -6.324 -1.157 17.237 1.00 98.19 197 LEU A N 1
ATOM 1561 C CA . LEU A 1 197 ? -5.177 -0.680 17.991 1.00 98.19 197 LEU A CA 1
ATOM 1562 C C . LEU A 1 197 ? -4.809 -1.704 19.065 1.00 98.19 197 LEU A C 1
ATOM 1564 O O . LEU A 1 197 ? -3.679 -2.185 19.059 1.00 98.19 197 LEU A O 1
ATOM 1568 N N . LYS A 1 198 ? -5.759 -2.109 19.927 1.00 97.50 198 LYS A N 1
ATOM 1569 C CA . LYS A 1 198 ? -5.588 -3.112 21.004 1.00 97.50 198 LYS A CA 1
ATOM 1570 C C . LYS A 1 198 ? -4.935 -4.407 20.517 1.00 97.50 198 LYS A C 1
ATOM 1572 O O . LYS A 1 198 ? -4.098 -4.967 21.220 1.00 97.50 198 LYS A O 1
ATOM 1577 N N . ASN A 1 199 ? -5.281 -4.855 19.313 1.00 97.44 199 ASN A N 1
ATOM 1578 C CA . ASN A 1 199 ? -4.753 -6.076 18.704 1.00 97.44 199 ASN A CA 1
ATOM 1579 C C . ASN A 1 199 ? -3.611 -5.819 17.712 1.00 97.44 199 ASN A C 1
ATOM 1581 O O . ASN A 1 199 ? -3.399 -6.595 16.789 1.00 97.44 199 ASN A O 1
ATOM 1585 N N . SER A 1 200 ? -2.859 -4.742 17.911 1.00 98.00 200 SER A N 1
ATOM 1586 C CA . SER A 1 200 ? -1.607 -4.450 17.213 1.00 98.00 200 SER A CA 1
ATOM 1587 C C . SER A 1 200 ? -0.536 -4.049 18.234 1.00 98.00 200 SER A C 1
ATOM 1589 O O . SER A 1 200 ? -0.862 -3.715 19.378 1.00 98.00 200 SER A O 1
ATOM 1591 N N . GLY A 1 201 ? 0.740 -4.101 17.857 1.00 96.12 201 GLY A N 1
ATOM 1592 C CA . GLY A 1 201 ? 1.876 -3.848 18.756 1.00 96.12 201 GLY A CA 1
ATOM 1593 C C . GLY A 1 201 ? 2.914 -4.971 18.720 1.00 96.12 201 GLY A C 1
ATOM 1594 O O . GLY A 1 201 ? 2.811 -5.881 17.900 1.00 96.12 201 GLY A O 1
ATOM 1595 N N . ARG A 1 202 ? 3.905 -4.959 19.617 1.00 96.56 202 ARG A N 1
ATOM 1596 C CA . ARG A 1 202 ? 5.008 -5.945 19.625 1.00 96.56 202 ARG A CA 1
ATOM 1597 C C . ARG A 1 202 ? 4.553 -7.406 19.701 1.00 96.56 202 ARG A C 1
ATOM 1599 O O . ARG A 1 202 ? 5.128 -8.249 19.016 1.00 96.56 202 ARG A O 1
ATOM 1606 N N . ASP A 1 203 ? 3.480 -7.678 20.437 1.00 96.31 203 ASP A N 1
ATOM 1607 C CA . ASP A 1 203 ? 3.035 -9.050 20.732 1.00 96.31 203 ASP A CA 1
ATOM 1608 C C . ASP A 1 203 ? 1.732 -9.442 20.026 1.00 96.31 203 ASP A C 1
ATOM 1610 O O . ASP A 1 203 ? 1.271 -10.575 20.139 1.00 96.31 203 ASP A O 1
ATOM 1614 N N . ARG A 1 204 ? 1.099 -8.505 19.309 1.00 96.75 204 ARG A N 1
ATOM 1615 C CA . ARG A 1 204 ? -0.196 -8.716 18.649 1.00 96.75 204 ARG A CA 1
ATOM 1616 C C . ARG A 1 204 ? -0.176 -8.185 17.228 1.00 96.75 204 ARG A C 1
ATOM 1618 O O . ARG A 1 204 ? 0.500 -7.200 16.937 1.00 96.75 204 ARG A O 1
ATOM 1625 N N . THR A 1 205 ? -0.943 -8.825 16.360 1.00 97.75 205 THR A N 1
ATOM 1626 C CA . THR A 1 205 ? -1.103 -8.411 14.970 1.00 97.75 205 THR A CA 1
ATOM 1627 C C . THR A 1 205 ? -2.573 -8.345 14.594 1.00 97.75 205 THR A C 1
ATOM 1629 O O . THR A 1 205 ? -3.402 -9.134 15.048 1.00 97.75 205 THR A O 1
ATOM 1632 N N . SER A 1 206 ? -2.889 -7.383 13.735 1.00 98.06 206 SER A N 1
ATOM 1633 C CA . SER A 1 206 ? -4.166 -7.312 13.036 1.00 98.06 206 SER A CA 1
ATOM 1634 C C . SER A 1 206 ? -3.929 -7.466 11.541 1.00 98.06 206 SER A C 1
ATOM 1636 O O . SER A 1 206 ? -2.912 -7.016 11.017 1.00 98.06 206 SER A O 1
ATOM 1638 N N . ASN A 1 207 ? -4.883 -8.069 10.838 1.00 98.00 207 ASN A N 1
ATOM 1639 C CA . ASN A 1 207 ? -4.888 -8.176 9.381 1.00 98.00 207 ASN A CA 1
ATOM 1640 C C . ASN A 1 207 ? -6.071 -7.399 8.796 1.00 98.00 207 ASN A C 1
ATOM 1642 O O . ASN A 1 207 ? -7.165 -7.392 9.376 1.00 98.00 207 ASN A O 1
ATOM 1646 N N . ILE A 1 208 ? -5.859 -6.783 7.634 1.00 98.62 208 ILE A N 1
ATOM 1647 C CA . ILE A 1 208 ? -6.932 -6.239 6.799 1.00 98.62 208 ILE A CA 1
ATOM 1648 C C . ILE A 1 208 ? -7.109 -7.137 5.583 1.00 98.62 208 ILE A C 1
ATOM 1650 O O . ILE A 1 208 ? -6.181 -7.304 4.799 1.00 98.62 208 ILE A O 1
ATOM 1654 N N . THR A 1 209 ? -8.308 -7.678 5.410 1.00 98.56 209 THR A N 1
ATOM 1655 C CA . THR A 1 209 ? -8.665 -8.545 4.291 1.00 98.56 209 THR A CA 1
ATOM 1656 C C . THR A 1 209 ? -9.663 -7.843 3.378 1.00 98.56 209 THR A C 1
ATOM 1658 O O . THR A 1 209 ? -10.707 -7.393 3.853 1.00 98.56 209 THR A O 1
ATOM 1661 N N . TYR A 1 210 ? -9.365 -7.785 2.079 1.00 98.62 210 TYR A N 1
ATOM 1662 C CA . TYR A 1 210 ? -10.206 -7.116 1.083 1.00 98.62 210 TYR A CA 1
ATOM 1663 C C . TYR A 1 210 ? -10.201 -7.846 -0.268 1.00 98.62 210 TYR A C 1
ATOM 1665 O O . TYR A 1 210 ? -9.357 -8.709 -0.517 1.00 98.62 210 TYR A O 1
ATOM 1673 N N . ALA A 1 211 ? -11.155 -7.501 -1.134 1.00 98.38 211 ALA A N 1
ATOM 1674 C CA . ALA A 1 211 ? -11.269 -7.969 -2.513 1.00 98.38 211 ALA A CA 1
ATOM 1675 C C . ALA A 1 211 ? -11.890 -6.853 -3.384 1.00 98.38 211 ALA A C 1
ATOM 1677 O O . ALA A 1 211 ? -11.496 -5.689 -3.297 1.00 98.38 211 ALA A O 1
ATOM 1678 N N . VAL A 1 212 ? -12.887 -7.183 -4.210 1.00 97.56 212 VAL A N 1
ATOM 1679 C CA . VAL A 1 212 ? -13.484 -6.259 -5.188 1.00 97.56 212 VAL A CA 1
ATOM 1680 C C . VAL A 1 212 ? -14.191 -5.045 -4.585 1.00 97.56 212 VAL A C 1
ATOM 1682 O O . VAL A 1 212 ? -14.321 -4.024 -5.257 1.00 97.56 212 VAL A O 1
ATOM 1685 N N . GLY A 1 213 ? -14.610 -5.120 -3.316 1.00 97.25 213 GLY A N 1
ATOM 1686 C CA . GLY A 1 213 ? -15.328 -4.031 -2.651 1.00 97.25 213 GLY A CA 1
ATOM 1687 C C . GLY A 1 213 ? -14.506 -2.746 -2.519 1.00 97.25 213 GLY A C 1
ATOM 1688 O O . GLY A 1 213 ? -15.090 -1.673 -2.406 1.00 97.25 213 GLY A O 1
ATOM 1689 N N . TRP A 1 214 ? -13.175 -2.837 -2.602 1.00 98.31 214 TRP A N 1
ATOM 1690 C CA . TRP A 1 214 ? -12.273 -1.680 -2.635 1.00 98.31 214 TRP A CA 1
ATOM 1691 C C . TRP A 1 214 ? -11.705 -1.366 -4.014 1.00 98.31 214 TRP A C 1
ATOM 1693 O O . TRP A 1 214 ? -11.344 -0.223 -4.273 1.00 98.31 214 TRP A O 1
ATOM 1703 N N . THR A 1 215 ? -11.588 -2.349 -4.906 1.00 97.25 215 THR A N 1
ATOM 1704 C CA . THR A 1 215 ? -10.834 -2.161 -6.155 1.00 97.25 215 THR A CA 1
ATOM 1705 C C . THR A 1 215 ? -11.653 -1.497 -7.257 1.00 97.25 215 THR A C 1
ATOM 1707 O O . THR A 1 215 ? -11.075 -0.840 -8.115 1.00 97.25 215 THR A O 1
ATOM 1710 N N . GLN A 1 216 ? -12.981 -1.640 -7.252 1.00 96.88 216 GLN A N 1
ATOM 1711 C CA . GLN A 1 216 ? -13.850 -1.184 -8.346 1.00 96.88 216 GLN A CA 1
ATOM 1712 C C . GLN A 1 216 ? -14.437 0.210 -8.091 1.00 96.88 216 GLN A C 1
ATOM 1714 O O . GLN A 1 216 ? -15.646 0.414 -8.153 1.00 96.88 216 GLN A O 1
ATOM 1719 N N . HIS A 1 217 ? -13.558 1.168 -7.798 1.00 96.38 217 HIS A N 1
ATOM 1720 C CA . HIS A 1 217 ? -13.891 2.580 -7.593 1.00 96.38 217 HIS A CA 1
ATOM 1721 C C . HIS A 1 217 ? -12.893 3.453 -8.349 1.00 96.38 217 HIS A C 1
ATOM 1723 O O . HIS A 1 217 ? -11.731 3.072 -8.497 1.00 96.38 217 HIS A O 1
ATOM 1729 N N . THR A 1 218 ? -13.290 4.668 -8.737 1.00 96.81 218 THR A N 1
ATOM 1730 C CA . THR A 1 218 ? -12.370 5.661 -9.337 1.00 96.81 218 THR A CA 1
ATOM 1731 C C . THR A 1 218 ? -11.179 5.988 -8.428 1.00 96.81 218 THR A C 1
ATOM 1733 O O . THR A 1 218 ? -10.113 6.365 -8.906 1.00 96.81 218 THR A O 1
ATOM 1736 N N . VAL A 1 219 ? -11.336 5.780 -7.117 1.00 96.75 219 VAL A N 1
ATOM 1737 C CA . VAL A 1 219 ? -10.315 5.986 -6.081 1.00 96.75 219 VAL A CA 1
ATOM 1738 C C . VAL A 1 219 ? -9.855 4.679 -5.420 1.00 96.75 219 VAL A C 1
ATOM 1740 O O . VAL A 1 219 ? -9.263 4.709 -4.343 1.00 96.75 219 VAL A O 1
ATOM 1743 N N . GLY A 1 220 ? -10.091 3.518 -6.045 1.00 98.06 220 GLY A N 1
ATOM 1744 C CA . GLY A 1 220 ? -9.825 2.204 -5.440 1.00 98.06 220 GLY A CA 1
ATOM 1745 C C . GLY A 1 220 ? -8.371 1.999 -5.003 1.00 98.06 220 GLY A C 1
ATOM 1746 O O . GLY A 1 220 ? -8.100 1.508 -3.906 1.00 98.06 220 GLY A O 1
ATOM 1747 N N . VAL A 1 221 ? -7.418 2.485 -5.806 1.00 97.94 221 VAL A N 1
ATOM 1748 C CA . VAL A 1 221 ? -5.989 2.485 -5.446 1.00 97.94 221 VAL A CA 1
ATOM 1749 C C . VAL A 1 221 ? -5.745 3.261 -4.149 1.00 97.94 221 VAL A C 1
ATOM 1751 O O . VAL A 1 221 ? -4.956 2.825 -3.315 1.00 97.94 221 VAL A O 1
ATOM 1754 N N . GLN A 1 222 ? -6.434 4.387 -3.943 1.00 98.31 222 GLN A N 1
ATOM 1755 C CA . GLN A 1 222 ? -6.266 5.207 -2.743 1.00 98.31 222 GLN A CA 1
ATOM 1756 C C . GLN A 1 222 ? -6.848 4.533 -1.501 1.00 98.31 222 GLN A C 1
ATOM 1758 O O . GLN A 1 222 ? -6.189 4.555 -0.469 1.00 98.31 222 GLN A O 1
ATOM 1763 N N . ILE A 1 223 ? -7.992 3.846 -1.611 1.00 98.62 223 ILE A N 1
ATOM 1764 C CA . ILE A 1 223 ? -8.551 3.037 -0.511 1.00 98.62 223 ILE A CA 1
ATOM 1765 C C . ILE A 1 223 ? -7.510 2.021 -0.016 1.00 98.62 223 ILE A C 1
ATOM 1767 O O . ILE A 1 223 ? -7.204 1.944 1.177 1.00 98.62 223 ILE A O 1
ATOM 1771 N N . ILE A 1 224 ? -6.905 1.284 -0.951 1.00 98.56 224 ILE A N 1
ATOM 1772 C CA . ILE A 1 224 ? -5.904 0.254 -0.645 1.00 98.56 224 ILE A CA 1
ATOM 1773 C C . ILE A 1 224 ? -4.627 0.884 -0.070 1.00 98.56 224 ILE A C 1
ATOM 1775 O O . ILE A 1 224 ? -4.061 0.348 0.887 1.00 98.56 224 ILE A O 1
ATOM 1779 N N . ARG A 1 225 ? -4.189 2.045 -0.586 1.00 98.56 225 ARG A N 1
ATOM 1780 C CA . ARG A 1 225 ? -3.056 2.788 -0.006 1.00 98.56 225 ARG A CA 1
ATOM 1781 C C . ARG A 1 225 ? -3.329 3.200 1.438 1.00 98.56 225 ARG A C 1
ATOM 1783 O O . ARG A 1 225 ? -2.463 2.979 2.281 1.00 98.56 225 ARG A O 1
ATOM 1790 N N . THR A 1 226 ? -4.513 3.730 1.747 1.00 98.75 226 THR A N 1
ATOM 1791 C CA . THR A 1 226 ? -4.887 4.112 3.117 1.00 98.75 226 THR A CA 1
ATOM 1792 C C . THR A 1 226 ? -4.868 2.900 4.055 1.00 98.75 226 THR A C 1
ATOM 1794 O O . THR A 1 226 ? -4.320 2.984 5.153 1.00 98.75 226 THR A O 1
ATOM 1797 N N . ALA A 1 227 ? -5.360 1.737 3.616 1.00 98.69 227 ALA A N 1
ATOM 1798 C CA . ALA A 1 227 ? -5.278 0.499 4.398 1.00 98.69 227 ALA A CA 1
ATOM 1799 C C . ALA A 1 227 ? -3.828 0.032 4.637 1.00 98.69 227 ALA A C 1
ATOM 1801 O O . ALA A 1 227 ? -3.482 -0.383 5.745 1.00 98.69 227 ALA A O 1
ATOM 1802 N N . GLY A 1 228 ? -2.964 0.131 3.621 1.00 98.56 228 GLY A N 1
ATOM 1803 C CA . GLY A 1 228 ? -1.535 -0.168 3.748 1.00 98.56 228 GLY A CA 1
ATOM 1804 C C . GLY A 1 228 ? -0.825 0.763 4.734 1.00 98.56 228 GLY A C 1
ATOM 1805 O O . GLY A 1 228 ? -0.075 0.294 5.590 1.00 98.56 228 GLY A O 1
ATOM 1806 N N . MET A 1 229 ? -1.117 2.066 4.672 1.00 98.75 229 MET A N 1
ATOM 1807 C CA . MET A 1 229 ? -0.602 3.058 5.622 1.00 98.75 229 MET A CA 1
ATOM 1808 C C . MET A 1 229 ? -1.054 2.756 7.052 1.00 98.75 229 MET A C 1
ATOM 1810 O O . MET A 1 229 ? -0.231 2.761 7.965 1.00 98.75 229 MET A O 1
ATOM 1814 N N . LEU A 1 230 ? -2.334 2.428 7.251 1.00 98.81 230 LEU A N 1
ATOM 1815 C CA . LEU A 1 230 ? -2.861 2.036 8.556 1.00 98.81 230 LEU A CA 1
ATOM 1816 C C . LEU A 1 230 ? -2.126 0.808 9.117 1.00 98.81 230 LEU A C 1
ATOM 1818 O O . LEU A 1 230 ? -1.695 0.819 10.268 1.00 98.81 230 LEU A O 1
ATOM 1822 N N . GLN A 1 231 ? -1.914 -0.229 8.304 1.00 98.75 231 GLN A N 1
ATOM 1823 C CA . GLN A 1 231 ? -1.187 -1.428 8.736 1.00 98.75 231 GLN A CA 1
ATOM 1824 C C . GLN A 1 231 ? 0.295 -1.165 9.035 1.00 98.75 231 GLN A C 1
ATOM 1826 O O . GLN A 1 231 ? 0.851 -1.806 9.929 1.00 98.75 231 GLN A O 1
ATOM 1831 N N . ALA A 1 232 ? 0.928 -0.224 8.331 1.00 98.50 232 ALA A N 1
ATOM 1832 C CA . ALA A 1 232 ? 2.286 0.218 8.633 1.00 98.50 232 ALA A CA 1
ATOM 1833 C C . ALA A 1 232 ? 2.353 0.971 9.975 1.00 98.50 232 ALA A C 1
ATOM 1835 O O . ALA A 1 232 ? 3.223 0.681 10.791 1.00 98.50 232 ALA A O 1
ATOM 1836 N N . LEU A 1 233 ? 1.394 1.864 10.250 1.00 98.56 233 LEU A N 1
ATOM 1837 C CA . LEU A 1 233 ? 1.290 2.599 11.521 1.00 98.56 233 LEU A CA 1
ATOM 1838 C C . LEU A 1 233 ? 1.025 1.688 12.723 1.00 98.56 233 LEU A C 1
ATOM 1840 O O . LEU A 1 233 ? 1.477 1.976 13.829 1.00 98.56 233 LEU A O 1
ATOM 1844 N N . LEU A 1 234 ? 0.303 0.590 12.502 1.00 98.56 234 LEU A N 1
ATOM 1845 C CA . LEU A 1 234 ? 0.026 -0.436 13.506 1.00 98.56 234 LEU A CA 1
ATOM 1846 C C . LEU A 1 234 ? 1.176 -1.448 13.675 1.00 98.56 234 LEU A C 1
ATOM 1848 O O . LEU A 1 234 ? 1.113 -2.309 14.551 1.00 98.56 234 LEU A O 1
ATOM 1852 N N . GLY A 1 235 ? 2.224 -1.375 12.848 1.00 98.31 235 GLY A N 1
ATOM 1853 C CA . GLY A 1 235 ? 3.354 -2.299 12.910 1.00 98.31 235 GLY A CA 1
ATOM 1854 C C . GLY A 1 235 ? 3.012 -3.733 12.504 1.00 98.31 235 GLY A C 1
ATOM 1855 O O . GLY A 1 235 ? 3.592 -4.676 13.039 1.00 98.31 235 GLY A O 1
ATOM 1856 N N . ASN A 1 236 ? 2.048 -3.917 11.597 1.00 98.62 236 ASN A N 1
ATOM 1857 C CA . ASN A 1 236 ? 1.504 -5.229 11.231 1.00 98.62 236 ASN A CA 1
ATOM 1858 C C . ASN A 1 236 ? 2.112 -5.825 9.948 1.00 98.62 236 ASN A C 1
ATOM 1860 O O . ASN A 1 236 ? 1.867 -6.995 9.650 1.00 98.62 236 ASN A O 1
ATOM 1864 N N . ILE A 1 237 ? 2.865 -5.055 9.157 1.00 98.25 237 ILE A N 1
ATOM 1865 C CA . ILE A 1 237 ? 3.430 -5.534 7.885 1.00 98.25 237 ILE A CA 1
ATOM 1866 C C . ILE A 1 237 ? 4.606 -6.489 8.145 1.00 98.25 237 ILE A C 1
ATOM 1868 O O . ILE A 1 237 ? 5.464 -6.223 8.986 1.00 98.25 237 ILE A O 1
ATOM 1872 N N . GLY A 1 238 ? 4.637 -7.611 7.417 1.00 96.94 238 GLY A N 1
ATOM 1873 C CA . GLY A 1 238 ? 5.714 -8.607 7.487 1.00 96.94 238 GLY A CA 1
ATOM 1874 C C . GLY A 1 238 ? 5.649 -9.562 8.684 1.00 96.94 238 GLY A C 1
ATOM 1875 O O . GLY A 1 238 ? 6.600 -10.302 8.915 1.00 96.94 238 GLY A O 1
ATOM 1876 N N . ARG A 1 239 ? 4.551 -9.563 9.452 1.00 96.69 239 ARG A N 1
ATOM 1877 C CA . ARG A 1 239 ? 4.414 -10.355 10.686 1.00 96.69 239 ARG A CA 1
ATOM 1878 C C . ARG A 1 239 ? 3.308 -11.415 10.573 1.00 96.69 239 ARG A C 1
ATOM 1880 O O . ARG A 1 239 ? 2.284 -11.138 9.942 1.00 96.69 239 ARG A O 1
ATOM 1887 N N . PRO A 1 240 ? 3.461 -12.602 11.195 1.00 96.62 240 PRO A N 1
ATOM 1888 C CA . PRO A 1 240 ? 2.416 -13.628 11.223 1.00 96.62 240 PRO A CA 1
ATOM 1889 C C . PRO A 1 240 ? 1.084 -13.092 11.764 1.00 96.62 240 PRO A C 1
ATOM 1891 O O . PRO A 1 240 ? 1.056 -12.344 12.741 1.00 96.62 240 PRO A O 1
ATOM 1894 N N . GLY A 1 241 ? -0.023 -13.434 11.100 1.00 96.00 241 GLY A N 1
ATOM 1895 C CA . GLY A 1 241 ? -1.360 -12.916 11.432 1.00 96.00 241 GLY A CA 1
ATOM 1896 C C . GLY A 1 241 ? -1.588 -11.434 11.092 1.00 96.00 241 GLY A C 1
ATOM 1897 O O . GLY A 1 241 ? -2.696 -10.938 11.274 1.00 96.00 241 GLY A O 1
ATOM 1898 N N . GLY A 1 242 ? -0.567 -10.732 10.587 1.00 97.31 242 GLY A N 1
ATOM 1899 C CA . GLY A 1 242 ? -0.618 -9.327 10.191 1.00 97.31 242 GLY A CA 1
ATOM 1900 C C . GLY A 1 242 ? -0.817 -9.116 8.688 1.00 97.31 242 GLY A C 1
ATOM 1901 O O . GLY A 1 242 ? -1.274 -10.001 7.965 1.00 97.31 242 GLY A O 1
ATOM 1902 N N . GLY A 1 243 ? -0.444 -7.932 8.201 1.00 97.44 243 GLY A N 1
ATOM 1903 C CA . GLY A 1 243 ? -0.412 -7.608 6.774 1.00 97.44 243 GLY A CA 1
ATOM 1904 C C . GLY A 1 243 ? -1.746 -7.176 6.158 1.00 97.44 243 GLY A C 1
ATOM 1905 O O . GLY A 1 243 ? -2.756 -6.991 6.839 1.00 97.44 243 GLY A O 1
ATOM 1906 N N . VAL A 1 244 ? -1.727 -6.985 4.840 1.00 98.19 244 VAL A N 1
ATOM 1907 C CA . VAL A 1 244 ? -2.919 -6.719 4.029 1.00 98.19 244 VAL A CA 1
ATOM 1908 C C . VAL A 1 244 ? -3.154 -7.935 3.137 1.00 98.19 244 VAL A C 1
ATOM 1910 O O . VAL A 1 244 ? -2.351 -8.232 2.254 1.00 98.19 244 VAL A O 1
ATOM 1913 N N . LEU A 1 245 ? -4.245 -8.655 3.376 1.00 97.88 245 LEU A N 1
ATOM 1914 C CA . LEU A 1 245 ? -4.635 -9.824 2.604 1.00 97.88 245 LEU A CA 1
ATOM 1915 C C . LEU A 1 245 ? -5.560 -9.409 1.452 1.00 97.88 245 LEU A C 1
ATOM 1917 O O . LEU A 1 245 ? -6.782 -9.370 1.593 1.00 97.88 245 LEU A O 1
ATOM 1921 N N . ALA A 1 246 ? -4.958 -9.106 0.302 1.00 98.25 246 ALA A N 1
ATOM 1922 C CA . ALA A 1 246 ? -5.678 -8.906 -0.953 1.00 98.25 246 ALA A CA 1
ATOM 1923 C C . ALA A 1 246 ? -6.123 -10.267 -1.513 1.00 98.25 246 ALA A C 1
ATOM 1925 O O . ALA A 1 246 ? -5.307 -11.030 -2.044 1.00 98.25 246 ALA A O 1
ATOM 1926 N N . LEU A 1 247 ? -7.402 -10.603 -1.364 1.00 97.94 247 LEU A N 1
ATOM 1927 C CA . LEU A 1 247 ? -7.956 -11.868 -1.836 1.00 97.94 247 LEU A CA 1
ATOM 1928 C C . LEU A 1 247 ? -8.184 -11.813 -3.346 1.00 97.94 247 LEU A C 1
ATOM 1930 O O . LEU A 1 247 ? -8.871 -10.934 -3.865 1.00 97.94 247 LEU A O 1
ATOM 1934 N N . ARG A 1 248 ? -7.592 -12.774 -4.053 1.00 97.56 248 ARG A N 1
ATOM 1935 C CA . ARG A 1 248 ? -7.688 -12.895 -5.511 1.00 97.56 248 ARG A CA 1
ATOM 1936 C C . ARG A 1 248 ? -9.007 -13.560 -5.905 1.00 97.56 248 ARG A C 1
ATOM 1938 O O . ARG A 1 248 ? -9.570 -14.318 -5.122 1.00 97.56 248 ARG A O 1
ATOM 1945 N N . GLY A 1 249 ? -9.496 -13.250 -7.105 1.00 95.75 249 GLY A N 1
ATOM 1946 C CA . GLY A 1 249 ? -10.739 -13.793 -7.662 1.00 95.75 249 GLY A CA 1
ATOM 1947 C C . GLY A 1 249 ? -10.551 -15.173 -8.294 1.00 95.75 249 GLY A C 1
ATOM 1948 O O . GLY A 1 249 ? -10.536 -16.180 -7.593 1.00 95.75 249 GLY A O 1
ATOM 1949 N N . HIS A 1 250 ? -10.420 -15.223 -9.624 1.00 97.12 250 HIS A N 1
ATOM 1950 C CA . HIS A 1 250 ? -10.211 -16.479 -10.352 1.00 97.12 250 HIS A CA 1
ATOM 1951 C C . HIS A 1 250 ? -8.993 -17.259 -9.839 1.00 97.12 250 HIS A C 1
ATOM 1953 O O . HIS A 1 250 ? -7.995 -16.669 -9.422 1.00 97.12 250 HIS A O 1
ATOM 1959 N N . SER A 1 251 ? -9.064 -18.590 -9.939 1.00 95.62 251 SER A N 1
ATOM 1960 C CA . SER A 1 251 ? -8.049 -19.535 -9.447 1.00 95.62 251 SER A CA 1
ATOM 1961 C C . SER A 1 251 ? -6.626 -19.203 -9.900 1.00 95.62 251 SER A C 1
ATOM 1963 O O . SER A 1 251 ? -5.684 -19.373 -9.132 1.00 95.62 251 SER A O 1
ATOM 1965 N N . THR A 1 252 ? -6.472 -18.694 -11.122 1.00 95.81 252 THR A N 1
ATOM 1966 C CA . THR A 1 252 ? -5.177 -18.377 -11.732 1.00 95.81 252 THR A CA 1
ATOM 1967 C C . THR A 1 252 ? -4.998 -16.894 -12.044 1.00 95.81 252 THR A C 1
ATOM 1969 O O . THR A 1 252 ? -4.064 -16.559 -12.759 1.00 95.81 252 THR A O 1
ATOM 1972 N N . ILE A 1 253 ? -5.815 -15.981 -11.490 1.00 96.50 253 ILE A N 1
ATOM 1973 C CA . ILE A 1 253 ? -5.682 -14.537 -11.790 1.00 96.50 253 ILE A CA 1
ATOM 1974 C C . ILE A 1 253 ? -4.314 -13.975 -11.377 1.00 96.50 253 ILE A C 1
ATOM 1976 O O . ILE A 1 253 ? -3.792 -13.055 -12.003 1.00 96.50 253 ILE A O 1
ATOM 1980 N N . GLN A 1 254 ? -3.711 -14.543 -10.326 1.00 96.81 254 GLN A N 1
ATOM 1981 C CA . GLN A 1 254 ? -2.340 -14.214 -9.944 1.00 96.81 254 GLN A CA 1
ATOM 1982 C C . GLN A 1 254 ? -1.374 -14.660 -11.047 1.00 96.81 254 GLN A C 1
ATOM 1984 O O . GLN A 1 254 ? -0.667 -13.826 -11.593 1.00 96.81 254 GLN A O 1
ATOM 1989 N N . GLY A 1 255 ? -1.443 -15.931 -11.455 1.00 96.81 255 GLY A N 1
ATOM 1990 C CA . GLY A 1 255 ? -0.612 -16.470 -12.531 1.00 96.81 255 GLY A CA 1
ATOM 1991 C C . GLY A 1 255 ? -0.791 -15.741 -13.865 1.00 96.81 255 GLY A C 1
ATOM 1992 O O . GLY A 1 255 ? 0.199 -15.464 -14.524 1.00 96.81 255 GLY A O 1
ATOM 1993 N N . SER A 1 256 ? -2.016 -15.357 -14.245 1.00 95.69 256 SER A N 1
ATOM 1994 C CA . SER A 1 256 ? -2.270 -14.584 -15.471 1.00 95.69 256 SER A CA 1
ATOM 1995 C C . SER A 1 256 ? -1.697 -13.165 -15.398 1.00 95.69 256 SER A C 1
ATOM 1997 O O . SER A 1 256 ? -1.248 -12.626 -16.404 1.00 95.69 256 SER A O 1
ATOM 1999 N N . THR A 1 257 ? -1.668 -12.566 -14.204 1.00 95.69 257 THR A N 1
ATOM 2000 C CA . THR A 1 257 ? -0.964 -11.297 -13.974 1.00 95.69 257 THR A CA 1
ATOM 2001 C C . THR A 1 257 ? 0.551 -11.501 -14.076 1.00 95.69 257 THR A C 1
ATOM 2003 O O . THR A 1 257 ? 1.228 -10.706 -14.720 1.00 95.69 257 THR A O 1
ATOM 2006 N N . ASP A 1 258 ? 1.075 -12.596 -13.515 1.00 96.31 258 ASP A N 1
ATOM 2007 C CA . ASP A 1 258 ? 2.508 -12.909 -13.495 1.00 96.31 258 ASP A CA 1
ATOM 2008 C C . ASP A 1 258 ? 3.068 -13.227 -14.899 1.00 96.31 258 ASP A C 1
ATOM 2010 O O . ASP A 1 258 ? 4.179 -12.809 -15.222 1.00 96.31 258 ASP A O 1
ATOM 2014 N N . ILE A 1 259 ? 2.303 -13.921 -15.755 1.00 93.00 259 ILE A N 1
ATOM 2015 C CA . ILE A 1 259 ? 2.656 -14.212 -17.164 1.00 93.00 259 ILE A CA 1
ATOM 2016 C C . ILE A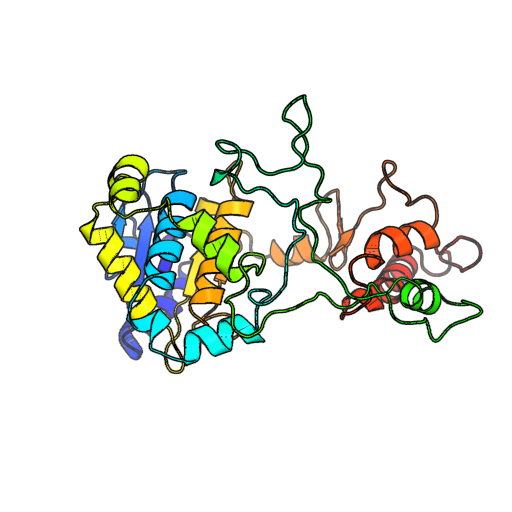 1 259 ? 2.171 -13.128 -18.146 1.00 93.00 259 ILE A C 1
ATOM 2018 O O . ILE A 1 259 ? 2.275 -13.311 -19.354 1.00 93.00 259 ILE A O 1
ATOM 2022 N N . ALA A 1 260 ? 1.660 -12.011 -17.620 1.00 87.50 260 ALA A N 1
ATOM 2023 C CA . ALA A 1 260 ? 1.244 -10.803 -18.329 1.00 87.50 260 ALA A CA 1
ATOM 2024 C C . ALA A 1 260 ? 0.150 -10.957 -19.401 1.00 87.50 260 ALA A C 1
ATOM 2026 O O . ALA A 1 260 ? 0.371 -10.791 -20.596 1.00 87.50 260 ALA A O 1
ATOM 2027 N N . THR A 1 261 ? -1.095 -11.136 -18.957 1.00 90.62 261 THR A N 1
ATOM 2028 C CA . THR A 1 261 ? -2.293 -10.995 -19.810 1.00 90.62 261 THR A CA 1
ATOM 2029 C C . THR A 1 261 ? -2.856 -9.564 -19.848 1.00 90.62 261 THR A C 1
ATOM 2031 O O . THR A 1 261 ? -4.015 -9.365 -20.210 1.00 90.62 261 THR A O 1
ATOM 2034 N N . LEU A 1 262 ? -2.086 -8.563 -19.406 1.00 94.19 262 LEU A N 1
ATOM 2035 C CA . LEU A 1 262 ? -2.481 -7.151 -19.370 1.00 94.19 262 LEU A CA 1
ATOM 2036 C C . LEU A 1 262 ? -1.693 -6.360 -20.415 1.00 94.19 262 LEU A C 1
ATOM 2038 O O . LEU A 1 262 ? -0.493 -6.553 -20.556 1.00 94.19 262 LEU A O 1
ATOM 2042 N N . TYR A 1 263 ? -2.357 -5.422 -21.098 1.00 93.75 263 TYR A N 1
ATOM 2043 C CA . TYR A 1 263 ? -1.788 -4.692 -22.244 1.00 93.75 263 TYR A CA 1
ATOM 2044 C C . TYR A 1 263 ? -0.482 -3.932 -21.950 1.00 93.75 263 TYR A C 1
ATOM 2046 O O . TYR A 1 263 ? 0.272 -3.638 -22.869 1.00 93.75 263 TYR A O 1
ATOM 2054 N N . HIS A 1 264 ? -0.242 -3.564 -20.689 1.00 93.12 264 HIS A N 1
ATOM 2055 C CA . HIS A 1 264 ? 0.900 -2.750 -20.266 1.00 93.12 264 HIS A CA 1
ATOM 2056 C C . HIS A 1 264 ? 2.041 -3.577 -19.667 1.00 93.12 264 HIS A C 1
ATOM 2058 O O . HIS A 1 264 ? 3.016 -3.001 -19.190 1.00 93.12 264 HIS A O 1
ATOM 2064 N N . SER A 1 265 ? 1.929 -4.906 -19.644 1.00 94.75 265 SER A N 1
ATOM 2065 C CA . SER A 1 265 ? 2.876 -5.768 -18.941 1.00 94.75 265 SER A CA 1
ATOM 2066 C C . SER A 1 265 ? 3.490 -6.814 -19.861 1.00 94.75 265 SER A C 1
ATOM 2068 O O . SER A 1 265 ? 2.862 -7.307 -20.792 1.00 94.75 265 SER A O 1
ATOM 2070 N N . LEU A 1 266 ? 4.718 -7.181 -19.524 1.00 95.75 266 LEU A N 1
ATOM 2071 C CA . LEU A 1 266 ? 5.430 -8.375 -19.952 1.00 95.75 266 LEU A CA 1
ATOM 2072 C C . LEU A 1 266 ? 5.589 -9.315 -18.735 1.00 95.75 266 LEU A C 1
ATOM 2074 O O . LEU A 1 266 ? 5.484 -8.854 -17.588 1.00 95.75 266 LEU A O 1
ATOM 2078 N N . PRO A 1 267 ? 5.818 -10.628 -18.940 1.00 96.50 267 PRO A N 1
ATOM 2079 C CA . PRO A 1 267 ? 5.981 -11.589 -17.852 1.00 96.50 267 PRO A CA 1
ATOM 2080 C C . PRO A 1 267 ? 6.981 -11.143 -16.780 1.00 96.50 267 PRO A C 1
ATOM 2082 O O . PRO A 1 267 ? 8.023 -10.558 -17.077 1.00 96.50 267 PRO A O 1
ATOM 2085 N N . GLY A 1 268 ? 6.672 -11.442 -15.517 1.00 94.94 268 GLY A N 1
ATOM 2086 C CA . GLY A 1 268 ? 7.515 -11.069 -14.379 1.00 94.94 268 GLY A CA 1
ATOM 2087 C C . GLY A 1 268 ? 7.426 -9.592 -13.986 1.00 94.94 268 GLY A C 1
ATOM 2088 O O . GLY A 1 268 ? 8.369 -9.076 -13.389 1.00 94.94 268 GLY A O 1
ATOM 2089 N N . TYR A 1 269 ? 6.305 -8.925 -14.288 1.00 94.62 269 TYR A N 1
ATOM 2090 C CA . TYR A 1 269 ? 6.063 -7.503 -13.993 1.00 94.62 269 TYR A CA 1
ATOM 2091 C C . TYR A 1 269 ? 7.030 -6.541 -14.701 1.00 94.62 269 TYR A C 1
ATOM 2093 O O . TYR A 1 269 ? 7.273 -5.435 -14.217 1.00 94.62 269 TYR A O 1
ATOM 2101 N N . LEU A 1 270 ? 7.585 -6.949 -15.844 1.00 94.25 270 LEU A N 1
ATOM 2102 C CA . LEU A 1 270 ? 8.264 -6.028 -16.752 1.00 94.25 270 LEU A CA 1
ATOM 2103 C C . LEU A 1 270 ? 7.211 -5.172 -17.472 1.00 94.25 270 LEU A C 1
ATOM 2105 O O . LEU A 1 270 ? 6.082 -5.617 -17.683 1.00 94.25 270 LEU A O 1
ATOM 2109 N N . ASN A 1 271 ? 7.556 -3.942 -17.840 1.00 93.75 271 ASN A N 1
ATOM 2110 C CA . ASN A 1 271 ? 6.628 -3.069 -18.555 1.00 93.75 271 ASN A CA 1
ATOM 2111 C C . ASN A 1 271 ? 6.686 -3.356 -20.055 1.00 93.75 271 ASN A C 1
ATOM 2113 O O . ASN A 1 271 ? 7.751 -3.628 -20.605 1.00 93.75 271 ASN A O 1
ATOM 2117 N N . MET A 1 272 ? 5.532 -3.312 -20.715 1.00 94.38 272 MET A N 1
ATOM 2118 C CA . MET A 1 272 ? 5.475 -3.341 -22.175 1.00 94.38 272 MET A CA 1
ATOM 2119 C C . MET A 1 272 ? 6.110 -2.053 -22.732 1.00 94.38 272 MET A C 1
ATOM 2121 O O . MET A 1 272 ? 5.809 -0.976 -22.206 1.00 94.38 272 MET A O 1
ATOM 2125 N N . PRO A 1 273 ? 6.950 -2.122 -23.785 1.00 93.19 273 PRO A N 1
ATOM 2126 C CA . PRO A 1 273 ? 7.432 -0.936 -24.483 1.00 93.19 273 PRO A CA 1
ATOM 2127 C C . PRO A 1 273 ? 6.287 0.005 -24.892 1.00 93.19 273 PRO A C 1
ATOM 2129 O O . PRO A 1 273 ? 5.204 -0.435 -25.276 1.00 93.19 273 PRO A O 1
ATOM 2132 N N . ASP A 1 274 ? 6.522 1.313 -24.798 1.00 93.56 274 ASP A N 1
ATOM 2133 C CA . ASP A 1 274 ? 5.497 2.347 -24.937 1.00 93.56 274 ASP A CA 1
ATOM 2134 C C . ASP A 1 274 ? 6.067 3.463 -25.806 1.00 93.56 274 ASP A C 1
ATOM 2136 O O . ASP A 1 274 ? 7.011 4.143 -25.411 1.00 93.56 274 ASP A O 1
ATOM 2140 N N . ALA A 1 275 ? 5.470 3.658 -26.981 1.00 93.56 275 ALA A N 1
ATOM 2141 C CA . ALA A 1 275 ? 5.915 4.627 -27.982 1.00 93.56 275 ALA A CA 1
ATOM 2142 C C . ALA A 1 275 ? 5.807 6.099 -27.531 1.00 93.56 275 ALA A C 1
ATOM 2144 O O . ALA A 1 275 ? 6.209 7.003 -28.257 1.00 93.56 275 ALA A O 1
ATOM 2145 N N . ARG A 1 276 ? 5.213 6.371 -26.362 1.00 93.12 276 ARG A N 1
ATOM 2146 C CA . ARG A 1 276 ? 5.061 7.727 -25.808 1.00 93.12 276 ARG A CA 1
ATOM 2147 C C . ARG A 1 276 ? 6.225 8.135 -24.905 1.00 93.12 276 ARG A C 1
ATOM 2149 O O . ARG A 1 276 ? 6.285 9.294 -24.496 1.00 93.12 276 ARG A O 1
ATOM 2156 N N . ILE A 1 277 ? 7.101 7.197 -24.553 1.00 92.56 277 ILE A N 1
ATOM 2157 C CA . ILE A 1 277 ? 8.283 7.415 -23.713 1.00 92.56 277 ILE A CA 1
ATOM 2158 C C . ILE A 1 277 ? 9.517 6.800 -24.383 1.00 92.56 277 ILE A C 1
ATOM 2160 O O . ILE A 1 277 ? 9.407 6.140 -25.410 1.00 92.56 277 ILE A O 1
ATOM 2164 N N . ALA A 1 278 ? 10.704 7.060 -23.835 1.00 93.12 278 ALA A N 1
ATOM 2165 C CA . ALA A 1 278 ? 11.975 6.697 -24.461 1.00 93.12 278 ALA A CA 1
ATOM 2166 C C . ALA A 1 278 ? 12.252 5.184 -24.380 1.00 93.12 278 ALA A C 1
ATOM 2168 O O . ALA A 1 278 ? 13.024 4.748 -23.528 1.00 93.12 278 ALA A O 1
ATOM 2169 N N . HIS A 1 279 ? 11.604 4.403 -25.248 1.00 95.06 279 HIS A N 1
ATOM 2170 C CA . HIS A 1 279 ? 11.710 2.941 -25.372 1.00 95.06 279 HIS A CA 1
ATOM 2171 C C . HIS A 1 279 ? 12.187 2.501 -26.775 1.00 95.06 279 HIS A C 1
ATOM 2173 O O . HIS A 1 279 ? 11.997 1.348 -27.151 1.00 95.06 279 HIS A O 1
ATOM 2179 N N . ASP A 1 280 ? 12.807 3.400 -27.548 1.00 92.38 280 ASP A N 1
ATOM 2180 C CA . ASP A 1 280 ? 13.208 3.155 -28.947 1.00 92.38 280 ASP A CA 1
ATOM 2181 C C . ASP A 1 280 ? 14.380 2.169 -29.107 1.00 92.38 280 ASP A C 1
ATOM 2183 O O . ASP A 1 280 ? 14.589 1.617 -30.184 1.00 92.38 280 ASP A O 1
ATOM 2187 N N . SER A 1 281 ? 15.155 1.949 -28.043 1.00 93.50 281 SER A N 1
ATOM 2188 C CA . SER A 1 281 ? 16.243 0.968 -27.985 1.00 93.50 281 SER A CA 1
ATOM 2189 C C . SER A 1 281 ? 16.178 0.173 -26.685 1.00 93.50 281 SER A C 1
ATOM 2191 O O . SER A 1 281 ? 15.597 0.635 -25.694 1.00 93.50 281 SER A O 1
ATOM 2193 N N . LEU A 1 282 ? 16.842 -0.988 -26.625 1.00 93.75 282 LEU A N 1
ATOM 2194 C CA . LEU A 1 282 ? 16.915 -1.759 -25.376 1.00 93.75 282 LEU A CA 1
ATOM 2195 C C . LEU A 1 282 ? 17.570 -0.939 -24.257 1.00 93.75 282 LEU A C 1
ATOM 2197 O O . LEU A 1 282 ? 17.177 -1.019 -23.089 1.00 93.75 282 LEU A O 1
ATOM 2201 N N . LYS A 1 283 ? 18.568 -0.124 -24.614 1.00 92.75 283 LYS A N 1
ATOM 2202 C CA . LYS A 1 283 ? 19.222 0.792 -23.682 1.00 92.75 283 LYS A CA 1
ATOM 2203 C C . LYS A 1 283 ? 18.233 1.799 -23.110 1.00 92.75 283 LYS A C 1
ATOM 2205 O O . LYS A 1 283 ? 18.211 1.971 -21.893 1.00 92.75 283 LYS A O 1
ATOM 2210 N N . ASP A 1 284 ? 17.441 2.450 -23.953 1.00 93.50 284 ASP A N 1
ATOM 2211 C CA . ASP A 1 284 ? 16.498 3.475 -23.506 1.00 93.50 284 ASP A CA 1
ATOM 2212 C C . ASP A 1 284 ? 15.362 2.859 -22.686 1.00 93.50 284 ASP A C 1
ATOM 2214 O O . ASP A 1 284 ? 15.058 3.363 -21.605 1.00 93.50 284 ASP A O 1
ATOM 2218 N N . PHE A 1 285 ? 14.850 1.695 -23.102 1.00 93.81 285 PHE A N 1
ATOM 2219 C CA . PHE A 1 285 ? 13.893 0.900 -22.329 1.00 93.81 285 PHE A CA 1
ATOM 2220 C C . PHE A 1 285 ? 14.407 0.596 -20.916 1.00 93.81 285 PHE A C 1
ATOM 2222 O O . PHE A 1 285 ? 13.789 0.975 -19.922 1.00 93.81 285 PHE A O 1
ATOM 2229 N N . ILE A 1 286 ? 15.593 -0.009 -20.802 1.00 92.75 286 ILE A N 1
ATOM 2230 C CA . ILE A 1 286 ? 16.192 -0.337 -19.502 1.00 92.75 286 ILE A CA 1
ATOM 2231 C C . ILE A 1 286 ? 16.429 0.921 -18.663 1.00 92.75 286 ILE A C 1
ATOM 2233 O O . ILE A 1 286 ? 16.196 0.913 -17.456 1.00 92.75 286 ILE A O 1
ATOM 2237 N N . LEU A 1 287 ? 16.928 2.000 -19.262 1.00 91.00 287 LEU A N 1
ATOM 2238 C CA . LEU A 1 287 ? 17.272 3.217 -18.532 1.00 91.00 287 LEU A CA 1
ATOM 2239 C C . LEU A 1 287 ? 16.051 4.002 -18.053 1.00 91.00 287 LEU A C 1
ATOM 2241 O O . LEU A 1 287 ? 16.129 4.636 -16.994 1.00 91.00 287 LEU A O 1
ATOM 2245 N N . THR A 1 288 ? 14.957 3.957 -18.808 1.00 91.50 288 THR A N 1
ATOM 2246 C CA . THR A 1 288 ? 13.667 4.547 -18.445 1.00 91.50 288 THR A CA 1
ATOM 2247 C C . THR A 1 288 ? 13.014 3.749 -17.320 1.00 91.50 288 THR A C 1
ATOM 2249 O O . THR A 1 288 ? 12.628 4.325 -16.302 1.00 91.50 288 THR A O 1
ATOM 2252 N N . GLU A 1 289 ? 12.988 2.421 -17.439 1.00 90.19 289 GLU A N 1
ATOM 2253 C CA . GLU A 1 289 ? 12.285 1.539 -16.504 1.00 90.19 289 GLU A CA 1
ATOM 2254 C C . GLU A 1 289 ? 13.057 1.271 -15.204 1.00 90.19 289 GLU A C 1
ATOM 2256 O O . GLU A 1 289 ? 12.500 1.282 -14.105 1.00 90.19 289 GLU A O 1
ATOM 2261 N N . ALA A 1 290 ? 14.373 1.071 -15.296 1.00 83.94 290 ALA A N 1
ATOM 2262 C CA . ALA A 1 290 ? 15.211 0.740 -14.145 1.00 83.94 290 ALA A CA 1
ATOM 2263 C C . ALA A 1 290 ? 15.807 1.974 -13.449 1.00 83.94 290 ALA A C 1
ATOM 2265 O O . ALA A 1 290 ? 16.261 1.882 -12.303 1.00 83.94 290 ALA A O 1
ATOM 2266 N N . GLY A 1 291 ? 15.809 3.137 -14.111 1.00 67.88 291 GLY A N 1
ATOM 2267 C CA . GLY A 1 291 ? 16.372 4.386 -13.587 1.00 67.88 291 GLY A CA 1
ATOM 2268 C C . GLY A 1 291 ? 15.855 4.758 -12.187 1.00 67.88 291 GLY A C 1
ATOM 2269 O O . GLY A 1 291 ? 16.673 4.970 -11.285 1.00 67.88 291 GLY A O 1
ATOM 2270 N N . PRO A 1 292 ? 14.529 4.765 -11.948 1.00 62.75 292 PRO A N 1
ATOM 2271 C CA . PRO A 1 292 ? 13.947 5.089 -10.641 1.00 62.75 292 PRO A CA 1
ATOM 2272 C C . PRO A 1 292 ? 14.224 4.071 -9.514 1.00 62.75 292 PRO A C 1
ATOM 2274 O O . PRO A 1 292 ? 13.978 4.385 -8.349 1.00 62.75 292 PRO A O 1
ATOM 2277 N N . VAL A 1 293 ? 14.715 2.863 -9.828 1.00 63.19 293 VAL A N 1
ATOM 2278 C CA . VAL A 1 293 ? 14.764 1.695 -8.915 1.00 63.19 293 VAL A CA 1
ATOM 2279 C C . VAL A 1 293 ? 16.148 1.031 -8.810 1.00 63.19 293 VAL A C 1
ATOM 2281 O O . VAL A 1 293 ? 16.285 -0.071 -8.271 1.00 63.19 293 VAL A O 1
ATOM 2284 N N . SER A 1 294 ? 17.194 1.729 -9.259 1.00 65.88 294 SER A N 1
ATOM 2285 C CA . SER A 1 294 ? 18.591 1.265 -9.354 1.00 65.88 294 SER A CA 1
ATOM 2286 C C . SER A 1 294 ? 19.268 0.860 -8.031 1.00 65.88 294 SER A C 1
ATOM 2288 O O . SER A 1 294 ? 20.391 0.362 -8.045 1.00 65.88 294 SER A O 1
ATOM 2290 N N . THR A 1 295 ? 18.613 1.035 -6.879 1.00 70.31 295 THR A N 1
ATOM 2291 C CA . THR A 1 295 ? 19.190 0.804 -5.541 1.00 70.31 295 THR A CA 1
ATOM 2292 C C . THR A 1 295 ? 18.623 -0.409 -4.794 1.00 70.31 295 THR A C 1
ATOM 2294 O O . THR A 1 295 ? 19.002 -0.643 -3.647 1.00 70.31 295 THR A O 1
ATOM 2297 N N . SER A 1 296 ? 17.732 -1.195 -5.412 1.00 83.88 296 SER A N 1
ATOM 2298 C CA . SER A 1 296 ? 17.107 -2.382 -4.797 1.00 83.88 296 SER A CA 1
ATOM 2299 C C . SER A 1 296 ? 17.154 -3.607 -5.723 1.00 83.88 296 SER A C 1
ATOM 2301 O O . SER A 1 296 ? 17.912 -3.629 -6.688 1.00 83.88 296 SER A O 1
ATOM 2303 N N . TYR A 1 297 ? 16.357 -4.647 -5.452 1.00 90.12 297 TYR A N 1
ATOM 2304 C CA . TYR A 1 297 ? 16.323 -5.881 -6.248 1.00 90.12 297 TYR A CA 1
ATOM 2305 C C . TYR A 1 297 ? 16.029 -5.616 -7.734 1.00 90.12 297 TYR A C 1
ATOM 2307 O O . TYR A 1 297 ? 16.610 -6.261 -8.607 1.00 90.12 297 TYR A O 1
ATOM 2315 N N . TRP A 1 298 ? 15.221 -4.591 -8.019 1.00 88.31 298 TRP A N 1
ATOM 2316 C CA . TRP A 1 298 ? 14.948 -4.091 -9.366 1.00 88.31 298 TRP A CA 1
ATOM 2317 C C . TRP A 1 298 ? 16.151 -3.448 -10.072 1.00 88.31 298 TRP A C 1
ATOM 2319 O O . TRP A 1 298 ? 16.110 -3.285 -11.283 1.00 88.31 298 TRP A O 1
ATOM 2329 N N . GLY A 1 299 ? 17.276 -3.202 -9.394 1.00 88.06 299 GLY A N 1
ATOM 2330 C CA . GLY A 1 299 ? 18.553 -2.915 -10.059 1.00 88.06 299 GLY A CA 1
ATOM 2331 C C . GLY A 1 299 ? 19.027 -4.057 -10.977 1.00 88.06 299 GLY A C 1
ATOM 2332 O O . GLY A 1 299 ? 19.888 -3.854 -11.827 1.00 88.06 299 GLY A O 1
ATOM 2333 N N . ASN A 1 300 ? 18.434 -5.252 -10.857 1.00 91.12 300 ASN A N 1
ATOM 2334 C CA . ASN A 1 300 ? 18.640 -6.378 -11.769 1.00 91.12 300 ASN A CA 1
ATOM 2335 C C . ASN A 1 300 ? 17.746 -6.345 -13.024 1.00 91.12 300 ASN A C 1
ATOM 2337 O O . ASN A 1 300 ? 17.827 -7.282 -13.817 1.00 91.12 300 ASN A O 1
ATOM 2341 N N . TYR A 1 301 ? 16.951 -5.289 -13.249 1.00 92.44 301 TYR A N 1
ATOM 2342 C CA . TYR A 1 301 ? 16.080 -5.140 -14.426 1.00 92.44 301 TYR A CA 1
ATOM 2343 C C . TYR A 1 301 ? 16.747 -5.521 -15.760 1.00 92.44 301 TYR A C 1
ATOM 2345 O O . TYR A 1 301 ? 16.131 -6.281 -16.508 1.00 92.44 301 TYR A O 1
ATOM 2353 N N . PRO A 1 302 ? 18.007 -5.119 -16.060 1.00 93.19 302 PRO A N 1
ATOM 2354 C CA . PRO A 1 302 ? 18.649 -5.502 -17.318 1.00 93.19 302 PRO A CA 1
ATOM 2355 C C . PRO A 1 302 ? 18.730 -7.017 -17.525 1.00 93.19 302 PRO A C 1
ATOM 2357 O O . PRO A 1 302 ? 18.557 -7.507 -18.637 1.00 93.19 302 PRO A O 1
ATOM 2360 N N . LYS A 1 303 ? 18.972 -7.773 -16.446 1.00 94.19 303 LYS A N 1
ATOM 2361 C CA . LYS A 1 303 ? 19.063 -9.237 -16.493 1.00 94.19 303 LYS A CA 1
ATOM 2362 C C . LYS A 1 303 ? 17.705 -9.841 -16.824 1.00 94.19 303 LYS A C 1
ATOM 2364 O O . LYS A 1 303 ? 17.636 -10.764 -17.629 1.00 94.19 303 LYS A O 1
ATOM 2369 N N . PHE A 1 304 ? 16.645 -9.315 -16.215 1.00 94.94 304 PHE A N 1
ATOM 2370 C CA . PHE A 1 304 ? 15.279 -9.780 -16.436 1.00 94.94 304 PHE A CA 1
ATOM 2371 C C . PHE A 1 304 ? 14.828 -9.491 -17.870 1.00 94.94 304 PHE A C 1
ATOM 2373 O O . PHE A 1 304 ? 14.383 -10.410 -18.549 1.00 94.94 304 PHE A O 1
ATOM 2380 N N . ALA A 1 305 ? 15.031 -8.261 -18.351 1.00 94.50 305 ALA A N 1
ATOM 2381 C CA . ALA A 1 305 ? 14.655 -7.845 -19.701 1.00 94.50 305 ALA A CA 1
ATOM 2382 C C . ALA A 1 305 ? 15.371 -8.670 -20.784 1.00 94.50 305 ALA A C 1
ATOM 2384 O O . ALA A 1 305 ? 14.717 -9.275 -21.628 1.00 94.50 305 ALA A O 1
ATOM 2385 N N . VAL A 1 306 ? 16.704 -8.783 -20.720 1.00 95.19 306 VAL A N 1
ATOM 2386 C CA . VAL A 1 306 ? 17.470 -9.569 -21.705 1.00 95.19 306 VAL A CA 1
ATOM 2387 C C . VAL A 1 306 ? 17.089 -11.049 -21.653 1.00 95.19 306 VAL A C 1
ATOM 2389 O O . VAL A 1 306 ? 16.898 -11.667 -22.697 1.00 95.19 306 VAL A O 1
ATOM 2392 N N . SER A 1 307 ? 16.931 -11.627 -20.456 1.00 96.75 307 SER A N 1
ATOM 2393 C CA . SER A 1 307 ? 16.514 -13.032 -20.325 1.00 96.75 307 SER A CA 1
ATOM 2394 C C . SER A 1 307 ? 15.120 -13.266 -20.906 1.00 96.75 307 SER A C 1
ATOM 2396 O O . SER A 1 307 ? 14.894 -14.289 -21.548 1.00 96.75 307 SER A O 1
ATOM 2398 N N . TYR A 1 308 ? 14.202 -12.314 -20.719 1.00 95.75 308 TYR A N 1
ATOM 2399 C CA . TYR A 1 308 ? 12.872 -12.365 -21.310 1.00 95.75 308 TYR A CA 1
ATOM 2400 C C . TYR A 1 308 ? 12.940 -12.364 -22.842 1.00 95.75 308 TYR A C 1
ATOM 2402 O O . TYR A 1 308 ? 12.393 -13.267 -23.470 1.00 95.75 308 TYR A O 1
ATOM 2410 N N . PHE A 1 309 ? 13.665 -11.424 -23.452 1.00 95.69 309 PHE A N 1
ATOM 2411 C CA . PHE A 1 309 ? 13.772 -11.357 -24.911 1.00 95.69 309 PHE A CA 1
ATOM 2412 C C . PHE A 1 309 ? 14.484 -12.574 -25.514 1.00 95.69 309 PHE A C 1
ATOM 2414 O O . PHE A 1 309 ? 14.017 -13.136 -26.505 1.00 95.69 309 PHE A O 1
ATOM 2421 N N . LYS A 1 310 ? 15.538 -13.080 -24.859 1.00 97.44 310 LYS A N 1
ATOM 2422 C CA . LYS A 1 310 ? 16.159 -14.363 -25.230 1.00 97.44 310 LYS A CA 1
ATOM 2423 C C . LYS A 1 310 ? 15.167 -15.525 -25.165 1.00 97.44 310 LYS A C 1
ATOM 2425 O O . LYS A 1 310 ? 15.224 -16.397 -26.025 1.00 97.44 310 LYS A O 1
ATOM 2430 N N . ALA A 1 311 ? 14.264 -15.547 -24.185 1.00 96.69 311 ALA A N 1
ATOM 2431 C CA . ALA A 1 311 ? 13.234 -16.579 -24.090 1.00 96.69 311 ALA A CA 1
ATOM 2432 C C . ALA A 1 311 ? 12.166 -16.465 -25.194 1.00 96.69 311 ALA A C 1
ATOM 2434 O O . ALA A 1 311 ? 11.645 -17.492 -25.619 1.00 96.69 311 ALA A O 1
ATOM 2435 N N . GLN A 1 312 ? 11.854 -15.254 -25.671 1.00 95.31 312 GLN A N 1
ATOM 2436 C CA . GLN A 1 312 ? 10.874 -15.043 -26.746 1.00 95.31 312 GLN A CA 1
ATOM 2437 C C . GLN A 1 312 ? 11.438 -15.340 -28.138 1.00 95.31 312 GLN A C 1
ATOM 2439 O O . GLN A 1 312 ? 10.779 -15.991 -28.943 1.00 95.31 312 GLN A O 1
ATOM 2444 N N . PHE A 1 313 ? 12.653 -14.870 -28.427 1.00 96.69 313 PHE A N 1
ATOM 2445 C CA . PHE A 1 313 ? 13.206 -14.891 -29.785 1.00 96.69 313 PHE A CA 1
ATOM 2446 C C . PHE A 1 313 ? 14.345 -15.903 -29.979 1.00 96.69 313 PHE A C 1
ATOM 2448 O O . PHE A 1 313 ? 14.835 -16.078 -31.095 1.00 96.69 313 PHE A O 1
ATOM 2455 N N . GLY A 1 314 ? 14.784 -16.591 -28.919 1.00 97.44 314 GLY A N 1
ATOM 2456 C CA . GLY A 1 314 ? 15.809 -17.631 -28.999 1.00 97.44 314 GLY A CA 1
ATOM 2457 C C . GLY A 1 314 ? 17.127 -17.114 -29.578 1.00 97.44 314 GLY A C 1
ATOM 2458 O O . GLY A 1 314 ? 17.671 -16.102 -29.123 1.00 97.44 314 GLY A O 1
ATOM 2459 N N . ASP A 1 315 ? 17.648 -17.806 -30.590 1.00 97.31 315 ASP A N 1
ATOM 2460 C CA . ASP A 1 315 ? 18.903 -17.453 -31.265 1.00 97.31 315 ASP A CA 1
ATOM 2461 C C . ASP A 1 315 ? 18.819 -16.135 -32.049 1.00 97.31 315 ASP A C 1
ATOM 2463 O O . ASP A 1 315 ? 19.847 -15.497 -32.259 1.00 97.31 315 ASP A O 1
ATOM 2467 N N . ALA A 1 316 ? 17.612 -15.679 -32.415 1.00 97.50 316 ALA A N 1
ATOM 2468 C CA . ALA A 1 316 ? 17.417 -14.416 -33.126 1.00 97.50 316 ALA A CA 1
ATOM 2469 C C . ALA A 1 316 ? 17.590 -13.176 -32.230 1.00 97.50 316 ALA A C 1
ATOM 2471 O O . ALA A 1 316 ? 17.829 -12.088 -32.745 1.00 97.50 316 ALA A O 1
ATOM 2472 N N . ALA A 1 317 ? 17.499 -13.318 -30.904 1.00 97.00 317 ALA A N 1
ATOM 2473 C CA . ALA A 1 317 ? 17.821 -12.243 -29.967 1.00 97.00 317 ALA A CA 1
ATOM 2474 C C . ALA A 1 317 ? 19.341 -12.168 -29.755 1.00 97.00 317 ALA A C 1
ATOM 2476 O O . ALA A 1 317 ? 19.907 -12.928 -28.955 1.00 97.00 317 ALA A O 1
ATOM 2477 N N . THR A 1 318 ? 20.007 -11.259 -30.463 1.00 95.44 318 THR A N 1
ATOM 2478 C CA . THR A 1 318 ? 21.458 -11.057 -30.393 1.00 95.44 318 THR A CA 1
ATOM 2479 C C . THR A 1 318 ? 21.797 -9.660 -29.883 1.00 95.44 318 THR A C 1
ATOM 2481 O O . THR A 1 318 ? 20.931 -8.823 -29.656 1.00 95.44 318 THR A O 1
ATOM 2484 N N . LYS A 1 319 ? 23.081 -9.392 -29.634 1.00 92.69 319 LYS A N 1
ATOM 2485 C CA . LYS A 1 319 ? 23.497 -8.064 -29.170 1.00 92.69 319 LYS A CA 1
ATOM 2486 C C . LYS A 1 319 ? 23.393 -7.021 -30.289 1.00 92.69 319 LYS A C 1
ATOM 2488 O O . LYS A 1 319 ? 23.189 -5.849 -30.012 1.00 92.69 319 LYS A O 1
ATOM 2493 N N . GLU A 1 320 ? 23.566 -7.446 -31.535 1.00 93.62 320 GLU A N 1
ATOM 2494 C CA . GLU A 1 320 ? 23.603 -6.596 -32.727 1.00 93.62 320 GLU A CA 1
ATOM 2495 C C . GLU A 1 320 ? 22.227 -6.024 -33.084 1.00 93.62 320 GLU A C 1
ATOM 2497 O O . GLU A 1 320 ? 22.160 -4.974 -33.717 1.00 93.62 320 GLU A O 1
ATOM 2502 N N . ASN A 1 321 ? 21.150 -6.693 -32.667 1.00 94.50 321 ASN A N 1
ATOM 2503 C CA . ASN A 1 321 ? 19.772 -6.243 -32.842 1.00 94.50 321 ASN A CA 1
ATOM 2504 C C . ASN A 1 321 ? 19.076 -5.944 -31.509 1.00 94.50 321 ASN A C 1
ATOM 2506 O O . ASN A 1 321 ? 17.871 -6.105 -31.425 1.00 94.50 321 ASN A O 1
ATOM 2510 N N . ASP A 1 322 ? 19.815 -5.573 -30.457 1.00 93.12 322 ASP A N 1
ATOM 2511 C CA . ASP A 1 322 ? 19.226 -5.208 -29.158 1.00 93.12 322 ASP A CA 1
ATOM 2512 C C . ASP A 1 322 ? 18.294 -6.277 -28.544 1.00 93.12 322 ASP A C 1
ATOM 2514 O O . ASP A 1 322 ? 17.460 -5.992 -27.686 1.00 93.12 322 ASP A O 1
ATOM 2518 N N . TYR A 1 323 ? 18.532 -7.547 -28.883 1.00 93.88 323 TYR A N 1
ATOM 2519 C CA . TYR A 1 323 ? 17.782 -8.721 -28.447 1.00 93.88 323 TYR A CA 1
ATOM 2520 C C . TYR A 1 323 ? 16.332 -8.807 -28.960 1.00 93.88 323 TYR A C 1
ATOM 2522 O O . TYR A 1 323 ? 15.601 -9.667 -28.472 1.00 93.88 323 TYR A O 1
ATOM 2530 N N . GLY A 1 324 ? 15.921 -8.017 -29.957 1.00 83.69 324 GLY A N 1
ATOM 2531 C CA . GLY A 1 324 ? 14.588 -8.073 -30.579 1.00 83.69 324 GLY A CA 1
ATOM 2532 C C . GLY A 1 324 ? 14.115 -6.723 -31.094 1.00 83.69 324 GLY A C 1
ATOM 2533 O O . GLY A 1 324 ? 12.900 -6.626 -31.363 1.00 83.69 324 GLY A O 1
#

pLDDT: mean 95.57, std 4.93, range [62.75, 98.88]

Sequence (324 aa):
MIMGSNMAECHPVAFRWPLKAKTDHGAVLMHVDPRFTRTSALCDIHAQIRAGSDIVFLGALISHVINSERWNTDPFFKEYVANYTNAATLVHPDFKDTEDLDGLFSGMSADGKVYSRETWSYQRNPAPKSPVTDPKTFTDLLLQRIPGRPKTDPTLKDPQCVFQIVKKHYKRYTPEMVERVCGCSKEAFLKVAETLLKNSGRDRTSNITYAVGWTQHTVGVQIIRTAGMLQALLGNIGRPGGGVLALRGHSTIQGSTDIATLYHSLPGYLNMPDARIAHDSLKDFILTEAGPVSTSYWGNYPKFAVSYFKAQFGDAATKENDYG